Protein AF-A0AAW5WXC4-F1 (afdb_monomer)

Organism: NCBI:txid2508708

Solvent-accessible surface area (backbone atoms only — not comparable to full-atom values): 17164 Å² total; per-residue (Å²): 117,70,71,62,56,55,52,51,51,52,52,51,53,52,52,54,50,52,53,52,52,56,57,53,60,64,66,77,73,71,82,82,86,81,86,87,83,89,87,85,87,85,89,85,88,84,83,89,83,92,77,83,90,78,90,68,78,78,75,77,61,71,73,45,74,41,71,25,65,70,61,27,49,40,50,48,64,30,41,67,87,55,93,43,29,25,35,35,36,41,30,76,84,45,66,75,68,13,24,31,40,30,51,41,83,68,63,41,71,35,42,63,46,52,54,58,56,50,50,51,30,54,49,50,36,37,75,69,65,76,42,59,83,83,38,70,49,60,44,49,68,88,55,51,45,92,90,59,82,88,68,55,59,78,40,85,38,48,43,60,59,39,57,48,36,31,26,54,62,62,30,34,35,34,45,38,53,50,38,65,75,64,32,57,67,55,37,37,50,48,42,40,72,72,71,27,87,54,47,40,72,75,51,58,57,84,45,92,55,12,27,34,32,33,21,65,37,44,39,47,51,52,52,34,37,74,68,30,75,78,36,74,92,42,18,68,56,51,51,54,44,38,55,43,40,60,66,79,40,52,39,54,74,57,53,71,88,53,53,68,33,49,46,30,51,60,28,36,38,30,35,42,39,34,44,101,88,50,46,31,35,46,10,33,30,31,86,52,49,86,40,28,31,46,35,28,31,43,53,48,52,50,63,75,75,107

InterPro domains:
  IPR000871 Beta-lactamase, class-A [PTHR35333] (4-289)
  IPR012338 Beta-lactamase/transpeptidase-like [G3DSA:3.40.710.10] (59-304)
  IPR012338 Beta-lactamase/transpeptidase-like [SSF56601] (102-289)
  IPR045155 Beta-lactamase class A, catalytic domain [PF13354] (71-291)

Secondary structure (DSSP, 8-state):
-HHHHHHHHHHHHHHHHHHHHHHHHTTTT-------------------------------PPPEEEE-HHHHHHHHHHHTT-SSEEEEEEESS-GGG-EEEES----EEESTTHHHHHHHHHHHHHHTTSS-TT-EE---TTTSPTT--S--TT--EEHHHHHHHHHHT--HHHHHHHHHHH-HHHHHHHHHHTT-SS-EE-S-BTBS--EEE-HHHHHHHHHHHHTTSSSTTTHHHHHHHHHT--S--GGGTT--SSEEEEEE-SSEEEEEEE-SS-EEEEEEEESSSTTHHHHHHHHHHHHHH-

Sequence (306 aa):
MKNRIILGAIVASVCSFALYLNNMKRYESATLTISRSQNNTQTVTEKNEKGKKQETSPTLEKITKKGNSKLAAQIQKAMKNSNSYDVKVLDLKNSNNSAEVYNKKDKVNVSDSLKAFLLVGLYKEMEQKKIKATDTLTPTASEIVKGDSTFTANTVYSLTYVRQNLMSKNSNTAANLLLNKLGKEQVNNIIKEMGTSETVISNKFGESVVGTTSAEDLAILMKSLYNGKFLENYSNTVLTGLSTYSVKSPLVNKISNANIIQIGDNTSAVALVTTDKHSYVIAVTSQNNNSFAELGLEISTWFNQN

Radius of gyration: 22.29 Å; Cα contacts (8 Å, |Δi|>4): 512; chains: 1; bounding box: 50×77×46 Å

pLDDT: mean 85.38, std 22.82, range [20.56, 98.75]

Mean predicted aligned error: 10.99 Å

Nearest PDB structures (foldseek):
  4oqi-assembly1_A  TM=8.141E-01  e=6.832E-12  Escherichia coli
  4id4-assembly1_A  TM=7.839E-01  e=2.116E-12  Escherichia coli
  1zg6-assembly1_A  TM=7.909E-01  e=5.168E-12  Escherichia coli
  4rx2-assembly8_H  TM=7.886E-01  e=9.549E-12  Escherichia coli
  4zj3-assembly1_A  TM=7.837E-01  e=7.638E-12  Escherichia coli

Foldseek 3Di:
DVVVVVVVVVVVVVVVVVVVVVVVVVVVPDDDDDDDDDDDDDDDDDDDDDDDDDDDPPPQQDKDKDAAPVLSVLLCVLCVVFSWKWKWKAFLPDRNLTMIITSDFDWDFDALLCLLLLLLLLLVCVVVVVDDQADKFADAPVLADPPDPPHDHRDIDGLVSLLLCVAQVVGLSSSSRSCVVRPQVSSQVLLVVLVFDQDHQDDGHPDPGRGIHTLVSLQSSLSCLVVCPSPVVCSVVSQVSQLSHNDDQLLCPQAPQWDWRKDDDFFWIKIFTGHPQTTMMMIMGGPGRPSNNSSNNSNNVVVVVD

Structure (mmCIF, N/CA/C/O backbone):
data_AF-A0AAW5WXC4-F1
#
_entry.id   AF-A0AAW5WXC4-F1
#
loop_
_atom_site.group_PDB
_atom_site.id
_atom_site.type_symbol
_atom_site.label_atom_id
_atom_site.label_alt_id
_atom_site.label_comp_id
_atom_site.label_asym_id
_atom_site.label_entity_id
_atom_site.label_seq_id
_atom_site.pdbx_PDB_ins_code
_atom_site.Cartn_x
_atom_site.Cartn_y
_atom_site.Cartn_z
_atom_site.occupancy
_atom_site.B_iso_or_equiv
_atom_site.auth_seq_id
_atom_site.auth_comp_id
_atom_site.auth_asym_id
_atom_site.auth_atom_id
_atom_site.pdbx_PDB_model_num
ATOM 1 N N . MET A 1 1 ? -17.017 -42.074 -21.469 1.00 52.31 1 MET A N 1
ATOM 2 C CA . MET A 1 1 ? -16.256 -40.798 -21.497 1.00 52.31 1 MET A CA 1
ATOM 3 C C . MET A 1 1 ? -16.436 -39.932 -20.246 1.00 52.31 1 MET A C 1
ATOM 5 O O . MET A 1 1 ? -15.439 -39.393 -19.789 1.00 52.31 1 MET A O 1
ATOM 9 N N . LYS A 1 2 ? -17.631 -39.833 -19.637 1.00 53.22 2 LYS A N 1
ATOM 10 C CA . LYS A 1 2 ? -17.872 -38.972 -18.455 1.00 53.22 2 LYS A CA 1
ATOM 11 C C . LYS A 1 2 ? -17.047 -39.331 -17.198 1.00 53.22 2 LYS A C 1
ATOM 13 O O . LYS A 1 2 ? -16.517 -38.432 -16.558 1.00 53.22 2 LYS A O 1
ATOM 18 N N . ASN A 1 3 ? -16.815 -40.616 -16.909 1.00 53.69 3 ASN A N 1
ATOM 19 C CA . ASN A 1 3 ? -16.072 -41.024 -15.698 1.00 53.69 3 ASN A CA 1
ATOM 20 C C . ASN A 1 3 ? -14.562 -40.720 -15.746 1.00 53.69 3 ASN A C 1
ATOM 22 O O . ASN A 1 3 ? -13.947 -40.544 -14.701 1.00 53.69 3 ASN A O 1
ATOM 26 N N . ARG A 1 4 ? -13.955 -40.615 -16.938 1.00 53.06 4 ARG A N 1
ATOM 27 C CA . ARG A 1 4 ? -12.521 -40.292 -17.081 1.00 53.06 4 ARG A CA 1
ATOM 28 C C . ARG A 1 4 ? -12.222 -38.812 -16.827 1.00 53.06 4 ARG A C 1
ATOM 30 O O . ARG A 1 4 ? -11.154 -38.489 -16.324 1.00 53.06 4 ARG A O 1
ATOM 37 N N . ILE A 1 5 ? -13.180 -37.936 -17.129 1.00 56.56 5 ILE A N 1
ATOM 38 C CA . ILE A 1 5 ? -13.069 -36.490 -16.896 1.00 56.56 5 ILE A CA 1
ATOM 39 C C . ILE A 1 5 ? -13.196 -36.185 -15.397 1.00 56.56 5 ILE A C 1
ATOM 41 O O . ILE A 1 5 ? -12.407 -35.415 -14.858 1.00 56.56 5 ILE A O 1
ATOM 45 N N . ILE A 1 6 ? -14.123 -36.857 -14.704 1.00 59.53 6 ILE A N 1
ATOM 46 C CA . ILE A 1 6 ? -14.297 -36.723 -13.248 1.00 59.53 6 ILE A CA 1
ATOM 47 C C . ILE A 1 6 ? -13.058 -37.244 -12.504 1.00 59.53 6 ILE A C 1
ATOM 49 O O . ILE A 1 6 ? -12.572 -36.588 -11.587 1.00 59.53 6 ILE A O 1
ATOM 53 N N . LEU A 1 7 ? -12.491 -38.376 -12.937 1.00 58.25 7 LEU A N 1
ATOM 54 C CA . LEU A 1 7 ? -11.275 -38.925 -12.332 1.00 58.25 7 LEU A CA 1
ATOM 55 C C . LEU A 1 7 ? -10.058 -38.004 -12.538 1.00 58.25 7 LEU A C 1
ATOM 57 O O . LEU A 1 7 ? -9.278 -37.807 -11.611 1.00 58.25 7 LEU A O 1
ATOM 61 N N . GLY A 1 8 ? -9.931 -37.381 -13.716 1.00 60.38 8 GLY A N 1
ATOM 62 C CA . GLY A 1 8 ? -8.882 -36.393 -13.991 1.00 60.38 8 GLY A CA 1
ATOM 63 C C . GLY A 1 8 ? -8.991 -35.136 -13.121 1.00 60.38 8 GLY A C 1
ATOM 64 O O . GLY A 1 8 ? -7.979 -34.653 -12.618 1.00 60.38 8 GLY A O 1
ATOM 65 N N . ALA A 1 9 ? -10.211 -34.647 -12.881 1.00 60.88 9 ALA A N 1
ATOM 66 C CA . ALA A 1 9 ? -10.451 -33.500 -12.006 1.00 60.88 9 ALA A CA 1
ATOM 67 C C . ALA A 1 9 ? -10.099 -33.804 -10.539 1.00 60.88 9 ALA A C 1
ATOM 69 O O . ALA A 1 9 ? -9.457 -32.990 -9.881 1.00 60.88 9 ALA A O 1
ATOM 70 N N . ILE A 1 10 ? -10.441 -35.000 -10.046 1.00 67.75 10 ILE A N 1
ATOM 71 C CA . ILE A 1 10 ? -10.119 -35.425 -8.675 1.00 67.75 10 ILE A CA 1
ATOM 72 C C . ILE A 1 10 ? -8.601 -35.534 -8.480 1.00 67.75 10 ILE A C 1
ATOM 74 O O . ILE A 1 10 ? -8.072 -35.028 -7.492 1.00 67.75 10 ILE A O 1
ATOM 78 N N . VAL A 1 11 ? -7.882 -36.134 -9.434 1.00 68.88 11 VAL A N 1
ATOM 79 C CA . VAL A 1 11 ? -6.416 -36.256 -9.364 1.00 68.88 11 VAL A CA 1
ATOM 80 C C . VAL A 1 11 ? -5.747 -34.878 -9.389 1.00 68.88 11 VAL A C 1
ATOM 82 O O . VAL A 1 11 ? -4.858 -34.621 -8.580 1.00 68.88 11 VAL A O 1
ATOM 85 N N . ALA A 1 12 ? -6.213 -33.962 -10.244 1.00 64.38 12 ALA A N 1
ATOM 86 C CA . ALA A 1 12 ? -5.698 -32.595 -10.290 1.00 64.38 12 ALA A CA 1
ATOM 87 C C . ALA A 1 12 ? -5.915 -31.851 -8.960 1.00 64.38 12 ALA A C 1
ATOM 89 O O . ALA A 1 12 ? -4.980 -31.241 -8.443 1.00 64.38 12 ALA A O 1
ATOM 90 N N . SER A 1 13 ? -7.103 -31.962 -8.356 1.00 67.12 13 SER A N 1
ATOM 91 C CA . SER A 1 13 ? -7.400 -31.344 -7.058 1.00 67.12 13 SER A CA 1
ATOM 92 C C . SER A 1 13 ? -6.544 -31.908 -5.920 1.00 67.12 13 SER A C 1
ATOM 94 O O . SER A 1 13 ? -6.056 -31.139 -5.091 1.00 67.12 13 SER A O 1
ATOM 96 N N . VAL A 1 14 ? -6.298 -33.222 -5.894 1.00 72.12 14 VAL A N 1
ATOM 97 C CA . VAL A 1 14 ? -5.427 -33.854 -4.887 1.00 72.12 14 VAL A CA 1
ATOM 98 C C . VAL A 1 14 ? -3.970 -33.413 -5.062 1.00 72.12 14 VAL A C 1
ATOM 100 O O . VAL A 1 14 ? -3.307 -33.097 -4.074 1.00 72.12 14 VAL A O 1
ATOM 103 N N . CYS A 1 15 ? -3.476 -33.302 -6.299 1.00 66.12 15 CYS A N 1
ATOM 104 C CA . CYS A 1 15 ? -2.131 -32.787 -6.572 1.00 66.12 15 CYS A CA 1
ATOM 105 C C . CYS A 1 15 ? -1.973 -31.315 -6.161 1.00 66.12 15 CYS A C 1
ATOM 107 O O . CYS A 1 15 ? -0.973 -30.960 -5.536 1.00 66.12 15 CYS A O 1
ATOM 109 N N . SER A 1 16 ? -2.960 -30.460 -6.447 1.00 63.03 16 SER A N 1
ATOM 110 C CA . SER A 1 16 ? -2.947 -29.058 -6.008 1.00 63.03 16 SER A CA 1
ATOM 111 C C . SER A 1 16 ? -2.970 -28.931 -4.483 1.00 63.03 16 SER A C 1
ATOM 113 O O . SER A 1 16 ? -2.247 -28.107 -3.924 1.00 63.03 16 SER A O 1
ATOM 115 N N . PHE A 1 17 ? -3.736 -29.784 -3.798 1.00 70.88 17 PHE A N 1
ATOM 116 C CA . PHE A 1 17 ? -3.793 -29.809 -2.338 1.00 70.88 17 PHE A CA 1
ATOM 117 C C . PHE A 1 17 ? -2.481 -30.309 -1.710 1.00 70.88 17 PHE A C 1
ATOM 119 O O . PHE A 1 17 ? -1.994 -29.730 -0.740 1.00 70.88 17 PHE A O 1
ATOM 126 N N . ALA A 1 18 ? -1.840 -31.320 -2.303 1.00 66.56 18 ALA A N 1
ATOM 127 C CA . ALA A 1 18 ? -0.533 -31.806 -1.861 1.00 66.56 18 ALA A CA 1
ATOM 128 C C . ALA A 1 18 ? 0.578 -30.751 -2.035 1.00 66.56 18 ALA A C 1
ATOM 130 O O . ALA A 1 18 ? 1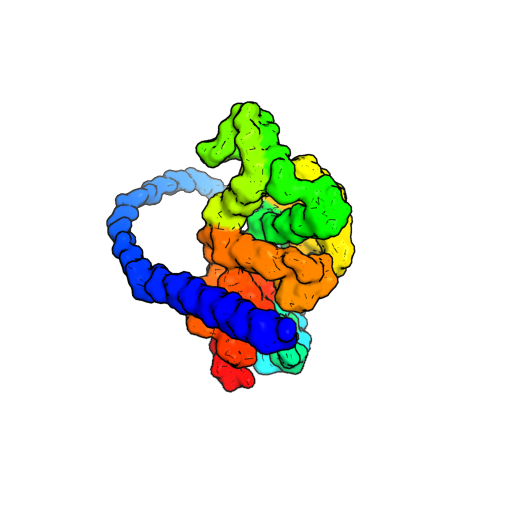.409 -30.581 -1.142 1.00 66.56 18 ALA A O 1
ATOM 131 N N . LEU A 1 19 ? 0.572 -29.995 -3.141 1.00 61.53 19 LEU A N 1
ATOM 132 C CA . LEU A 1 19 ? 1.506 -28.880 -3.352 1.00 61.53 19 LEU A CA 1
ATOM 133 C C . LEU A 1 19 ? 1.276 -27.739 -2.352 1.00 61.53 19 LEU A C 1
ATOM 135 O O . LEU A 1 19 ? 2.238 -27.156 -1.852 1.00 61.53 19 LEU A O 1
ATOM 139 N N . TYR A 1 20 ? 0.017 -27.455 -2.015 1.00 69.19 20 TYR A N 1
ATOM 140 C CA . TYR A 1 20 ? -0.334 -26.476 -0.988 1.00 69.19 20 TYR A CA 1
ATOM 141 C C . TYR A 1 20 ? 0.192 -26.883 0.401 1.00 69.19 20 TYR A C 1
ATOM 143 O O . TYR A 1 20 ? 0.854 -26.087 1.068 1.00 69.19 20 TYR A O 1
ATOM 151 N N . LEU A 1 21 ? -0.003 -28.143 0.804 1.00 59.75 21 LEU A N 1
ATOM 152 C CA . LEU A 1 21 ? 0.503 -28.659 2.082 1.00 59.75 21 LEU A CA 1
ATOM 153 C C . LEU A 1 21 ? 2.037 -28.694 2.146 1.00 59.75 21 LEU A C 1
ATOM 155 O O . LEU A 1 21 ? 2.621 -28.394 3.189 1.00 59.75 21 LEU A O 1
ATOM 159 N N . ASN A 1 22 ? 2.706 -29.025 1.038 1.00 54.12 22 ASN A N 1
ATOM 160 C CA . ASN A 1 22 ? 4.168 -29.040 0.989 1.00 54.12 22 ASN A CA 1
ATOM 161 C C . ASN A 1 22 ? 4.765 -27.626 1.108 1.00 54.12 22 ASN A C 1
ATOM 163 O O . ASN A 1 22 ? 5.812 -27.440 1.728 1.00 54.12 22 ASN A O 1
ATOM 167 N N . ASN A 1 23 ? 4.070 -26.616 0.575 1.00 56.38 23 ASN A N 1
ATOM 168 C CA . ASN A 1 23 ? 4.451 -25.221 0.773 1.00 56.38 23 ASN A CA 1
ATOM 169 C C . ASN A 1 23 ? 4.279 -24.783 2.234 1.00 56.38 23 ASN A C 1
ATOM 171 O O . ASN A 1 23 ? 5.148 -24.077 2.733 1.00 56.38 23 ASN A O 1
ATOM 175 N N . MET A 1 24 ? 3.245 -25.246 2.948 1.00 50.38 24 MET A N 1
ATOM 176 C CA . MET A 1 24 ? 3.076 -24.929 4.376 1.00 50.38 24 MET A CA 1
ATOM 177 C C . MET A 1 24 ? 4.156 -25.554 5.270 1.00 50.38 24 MET A C 1
ATOM 179 O O . MET A 1 24 ? 4.681 -24.868 6.143 1.00 50.38 24 MET A O 1
ATOM 183 N N . LYS A 1 25 ? 4.588 -26.798 5.011 1.00 45.28 25 LYS A N 1
ATOM 184 C CA . LYS A 1 25 ? 5.665 -27.437 5.799 1.00 45.28 25 LYS A CA 1
ATOM 185 C C . LYS A 1 25 ? 7.015 -26.715 5.707 1.00 45.28 25 LYS A C 1
ATOM 187 O O . LYS A 1 25 ? 7.814 -26.802 6.631 1.00 45.28 25 LYS A O 1
ATOM 192 N N . ARG A 1 26 ? 7.271 -25.965 4.627 1.00 44.19 26 ARG A N 1
ATOM 193 C CA . ARG A 1 26 ? 8.486 -25.141 4.487 1.00 44.19 26 ARG A CA 1
ATOM 194 C C . ARG A 1 26 ? 8.497 -23.888 5.369 1.00 44.19 26 ARG A C 1
ATOM 196 O O . ARG A 1 26 ? 9.571 -23.324 5.561 1.00 44.19 26 ARG A O 1
ATOM 203 N N . TYR A 1 27 ? 7.353 -23.466 5.910 1.00 47.78 27 TYR A N 1
ATOM 204 C CA . TYR A 1 27 ? 7.274 -22.310 6.810 1.00 47.78 27 TYR A CA 1
ATOM 205 C C . TYR A 1 27 ? 7.524 -22.663 8.282 1.00 47.78 27 TYR A C 1
ATOM 207 O O . TYR A 1 27 ? 7.931 -21.787 9.039 1.00 47.78 27 TYR A O 1
ATOM 215 N N . GLU A 1 28 ? 7.363 -23.927 8.690 1.00 41.06 28 GLU A N 1
ATOM 216 C CA . GLU A 1 28 ? 7.558 -24.334 10.092 1.00 41.06 28 GLU A CA 1
ATOM 217 C C . GLU A 1 28 ? 9.032 -24.531 10.494 1.00 41.06 28 GLU A C 1
ATOM 219 O O . GLU A 1 28 ? 9.339 -24.542 11.682 1.00 41.06 28 GLU A O 1
ATOM 224 N N . SER A 1 29 ? 9.973 -24.630 9.547 1.00 36.22 29 SER A N 1
ATOM 225 C CA . SER A 1 29 ? 11.381 -24.957 9.845 1.00 36.22 29 SER A CA 1
ATOM 226 C C . SER A 1 29 ? 12.396 -23.836 9.570 1.00 36.22 29 SER A C 1
ATOM 228 O O . SER A 1 29 ? 13.590 -24.108 9.453 1.00 36.22 29 SER A O 1
ATOM 230 N N . ALA A 1 30 ? 11.969 -22.575 9.469 1.00 31.69 30 ALA A N 1
ATOM 231 C CA . ALA A 1 30 ? 12.879 -21.437 9.295 1.00 31.69 30 ALA A CA 1
ATOM 232 C C . ALA A 1 30 ? 13.129 -20.697 10.624 1.00 31.69 30 ALA A C 1
ATOM 234 O O . ALA A 1 30 ? 12.604 -19.610 10.856 1.00 31.69 30 ALA A O 1
ATOM 235 N N . THR A 1 31 ? 13.954 -21.261 11.508 1.00 29.72 31 THR A N 1
ATOM 236 C CA . THR A 1 31 ? 14.501 -20.520 12.658 1.00 29.72 31 THR A CA 1
ATOM 237 C C . THR A 1 31 ? 15.713 -19.700 12.217 1.00 29.72 31 THR A C 1
ATOM 239 O O . THR A 1 31 ? 16.754 -20.261 11.876 1.00 29.72 31 THR A O 1
ATOM 242 N N . LEU A 1 32 ? 15.585 -18.370 12.222 1.00 32.94 32 LEU A N 1
ATOM 243 C CA . LEU A 1 32 ? 16.684 -17.436 11.963 1.00 32.94 32 LEU A CA 1
ATOM 244 C C . LEU A 1 32 ? 17.330 -16.991 13.281 1.00 32.94 32 LEU A C 1
ATOM 246 O O . LEU A 1 32 ? 16.733 -16.247 14.058 1.00 32.94 32 LEU A O 1
ATOM 250 N N . THR A 1 33 ? 18.571 -17.416 13.506 1.00 26.06 33 THR A N 1
ATOM 251 C CA . THR A 1 33 ? 19.437 -16.926 14.587 1.00 26.06 33 THR A CA 1
ATOM 252 C C . THR A 1 33 ? 20.102 -15.622 14.136 1.00 26.06 33 THR A C 1
ATOM 254 O O . THR A 1 33 ? 20.849 -15.624 13.159 1.00 26.06 33 THR A O 1
ATOM 257 N N . ILE A 1 34 ? 19.839 -14.500 14.816 1.00 36.38 34 ILE A N 1
ATOM 258 C CA . ILE A 1 34 ? 20.441 -13.195 14.488 1.00 36.38 34 ILE A CA 1
ATOM 259 C C . ILE A 1 34 ? 21.471 -12.817 15.559 1.00 36.38 34 ILE A C 1
ATOM 261 O O . ILE A 1 34 ? 21.117 -12.524 16.701 1.00 36.38 34 ILE A O 1
ATOM 265 N N . SER A 1 35 ? 22.745 -12.781 15.162 1.00 27.42 35 SER A N 1
ATOM 266 C CA . SER A 1 35 ? 23.858 -12.234 15.946 1.00 27.42 35 SER A CA 1
ATOM 267 C C . SER A 1 35 ? 23.860 -10.703 15.875 1.00 27.42 35 SER A C 1
ATOM 269 O O . SER A 1 35 ? 23.854 -10.116 14.794 1.00 27.42 35 SER A O 1
ATOM 271 N N . ARG A 1 36 ? 23.856 -10.050 17.041 1.00 26.22 36 ARG A N 1
ATOM 272 C CA . ARG A 1 36 ? 23.807 -8.589 17.208 1.00 26.22 36 ARG A CA 1
ATOM 273 C C . ARG A 1 36 ? 25.229 -8.016 17.251 1.00 26.22 36 ARG A C 1
ATOM 275 O O . ARG A 1 36 ? 26.046 -8.510 18.019 1.00 26.22 36 ARG A O 1
ATOM 282 N N . SER A 1 37 ? 25.502 -6.960 16.484 1.00 25.77 37 SER A N 1
ATOM 283 C CA . SER A 1 37 ? 26.755 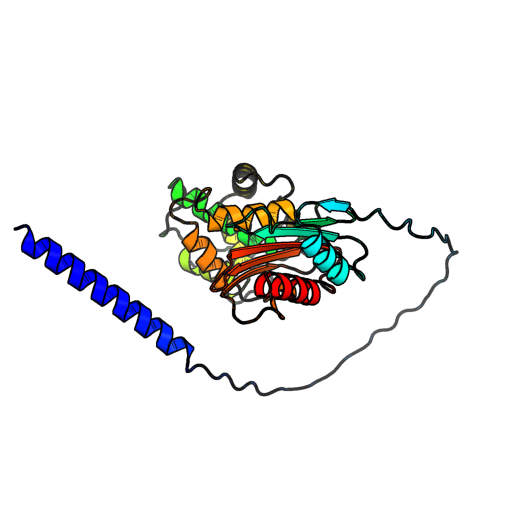-6.190 16.554 1.00 25.77 37 SER A CA 1
ATOM 284 C C . SER A 1 37 ? 26.460 -4.713 16.836 1.00 25.77 37 SER A C 1
ATOM 286 O O . SER A 1 37 ? 25.549 -4.136 16.239 1.00 25.77 37 SER A O 1
ATOM 288 N N . GLN A 1 38 ? 27.185 -4.139 17.800 1.00 27.66 38 GLN A N 1
ATOM 289 C CA . GLN A 1 38 ? 27.123 -2.741 18.237 1.00 27.66 38 GLN A CA 1
ATOM 290 C C . GLN A 1 38 ? 28.122 -1.884 17.438 1.00 27.66 38 GLN A C 1
ATOM 292 O O . GLN A 1 38 ? 29.227 -2.353 17.181 1.00 27.66 38 GLN A O 1
ATOM 297 N N . ASN A 1 39 ? 27.787 -0.623 17.119 1.00 25.89 39 ASN A N 1
ATOM 298 C CA . ASN A 1 39 ? 28.487 0.555 17.669 1.00 25.89 39 ASN A CA 1
ATOM 299 C C . ASN A 1 39 ? 28.118 1.912 17.025 1.00 25.89 39 ASN A C 1
ATOM 301 O O . ASN A 1 39 ? 27.995 2.046 15.814 1.00 25.89 39 ASN A O 1
ATOM 305 N N . ASN A 1 40 ? 28.061 2.889 17.938 1.00 25.44 40 ASN A N 1
ATOM 306 C CA . ASN A 1 40 ? 28.479 4.297 17.944 1.00 25.44 40 ASN A CA 1
ATOM 307 C C . ASN A 1 40 ? 27.862 5.422 17.085 1.00 25.44 40 ASN A C 1
ATOM 309 O O . ASN A 1 40 ? 28.031 5.543 15.877 1.00 25.44 40 ASN A O 1
ATOM 313 N N . THR A 1 41 ? 27.304 6.344 17.875 1.00 22.55 41 THR A N 1
ATOM 314 C CA . THR A 1 41 ? 27.008 7.776 17.755 1.00 22.55 41 THR A CA 1
ATOM 315 C C . THR A 1 41 ? 28.185 8.644 17.297 1.00 22.55 41 THR A C 1
ATOM 317 O O . THR A 1 41 ? 29.295 8.458 17.788 1.00 22.55 41 THR A O 1
ATOM 320 N N . GLN A 1 42 ? 27.897 9.708 16.534 1.00 24.39 42 GLN A N 1
ATOM 321 C CA . GLN A 1 42 ? 28.593 10.997 16.653 1.00 24.39 42 GLN A CA 1
ATOM 322 C C . GLN A 1 42 ? 27.625 12.182 16.487 1.00 24.39 42 GLN A C 1
ATOM 324 O O . GLN A 1 42 ? 26.771 12.215 15.607 1.00 24.39 42 GLN A O 1
ATOM 329 N N . THR A 1 43 ? 27.779 13.123 17.414 1.00 20.56 43 THR A N 1
ATOM 330 C CA . THR A 1 43 ? 27.095 14.404 17.623 1.00 20.56 43 THR A CA 1
ATOM 331 C C . THR A 1 43 ? 27.675 15.524 16.760 1.00 20.56 43 THR A C 1
ATOM 333 O O . THR A 1 43 ? 28.894 15.612 16.639 1.00 20.56 43 THR A O 1
ATOM 336 N N . VAL A 1 44 ? 26.832 16.459 16.306 1.00 24.52 44 VAL A N 1
ATOM 337 C CA . VAL A 1 44 ? 27.244 17.831 15.957 1.00 24.52 44 VAL A CA 1
ATOM 338 C C . VAL A 1 44 ? 26.260 18.817 16.589 1.00 24.52 44 VAL A C 1
ATOM 340 O O . VAL A 1 44 ? 25.045 18.652 16.492 1.00 24.52 44 VAL A O 1
ATOM 343 N N . THR A 1 45 ? 26.821 19.808 17.275 1.00 20.59 45 THR A N 1
ATOM 344 C CA . THR A 1 45 ? 26.155 20.879 18.022 1.00 20.59 45 THR A CA 1
ATOM 345 C C . THR A 1 45 ? 26.193 22.157 17.192 1.00 20.59 45 THR A C 1
ATOM 347 O O . THR A 1 45 ? 27.289 22.562 16.824 1.00 20.59 45 THR A O 1
ATOM 350 N N . GLU A 1 46 ? 25.070 22.855 17.006 1.00 23.50 46 GLU A N 1
ATOM 351 C CA . GLU A 1 46 ? 25.075 24.297 16.710 1.00 23.50 46 GLU A CA 1
ATOM 352 C C . GLU A 1 46 ? 23.975 25.048 17.479 1.00 23.50 46 GLU A C 1
ATOM 354 O O . GLU A 1 46 ? 22.970 24.486 17.912 1.00 23.50 46 GLU A O 1
ATOM 359 N N . LYS A 1 47 ? 24.286 26.318 17.753 1.00 23.14 47 LYS A N 1
ATOM 360 C CA . LYS A 1 47 ? 23.797 27.192 18.826 1.00 23.14 47 LYS A CA 1
ATOM 361 C C . LYS A 1 47 ? 22.445 27.854 18.537 1.00 23.14 47 LYS A C 1
ATOM 363 O O . LYS A 1 47 ? 22.126 28.208 17.412 1.00 23.14 47 LYS A O 1
ATOM 368 N N . ASN A 1 48 ? 21.736 28.120 19.635 1.00 21.86 48 ASN A N 1
ATOM 369 C CA . ASN A 1 48 ? 20.537 28.949 19.754 1.00 21.86 48 ASN A CA 1
ATOM 370 C C . ASN A 1 48 ? 20.771 30.431 19.412 1.00 21.86 48 ASN A C 1
ATOM 372 O O . ASN A 1 48 ? 21.690 31.039 19.960 1.00 21.86 48 ASN A O 1
ATOM 376 N N . GLU A 1 49 ? 19.796 31.041 18.735 1.00 24.53 49 GLU A N 1
ATOM 377 C CA . GLU A 1 49 ? 19.409 32.440 18.944 1.00 24.53 49 GLU A CA 1
ATOM 378 C C . GLU A 1 49 ? 17.911 32.531 19.277 1.00 24.53 49 GLU A C 1
ATOM 380 O O . GLU A 1 49 ? 17.061 31.886 18.665 1.00 24.53 49 GLU A O 1
ATOM 385 N N . LYS A 1 50 ? 17.599 33.306 20.323 1.00 24.05 50 LYS A N 1
ATOM 386 C CA . LYS A 1 50 ? 16.254 33.530 20.867 1.00 24.05 50 LYS A CA 1
ATOM 387 C C . LYS A 1 50 ? 15.551 34.654 20.102 1.00 24.05 50 LYS A C 1
ATOM 389 O O . LYS A 1 50 ? 16.003 35.793 20.147 1.00 24.05 50 LYS A O 1
ATOM 394 N N . GLY A 1 51 ? 14.374 34.365 19.549 1.00 23.75 51 GLY A N 1
ATOM 395 C CA . GLY A 1 51 ? 13.414 35.352 19.050 1.00 23.75 51 GLY A CA 1
ATOM 396 C C . GLY A 1 51 ? 12.002 35.065 19.573 1.00 23.75 51 GLY A C 1
ATOM 397 O O . GLY A 1 51 ? 11.451 34.006 19.312 1.00 23.75 51 GLY A O 1
ATOM 398 N N . LYS A 1 52 ? 11.488 36.005 20.374 1.00 23.34 52 LYS A N 1
ATOM 399 C CA . LYS A 1 52 ? 10.141 36.207 20.956 1.00 23.34 52 LYS A CA 1
ATOM 400 C C . LYS A 1 52 ? 9.020 35.172 20.708 1.00 23.34 52 LYS A C 1
ATOM 402 O O . LYS A 1 52 ? 8.561 34.955 19.595 1.00 23.34 52 LYS A O 1
ATOM 407 N N . LYS A 1 53 ? 8.480 34.699 21.842 1.00 27.20 53 LYS A N 1
ATOM 408 C CA . LYS A 1 53 ? 7.192 34.015 22.025 1.00 27.20 53 LYS A CA 1
ATOM 409 C C . LYS A 1 53 ? 6.048 34.677 21.250 1.00 27.20 53 LYS A C 1
ATOM 411 O O . LYS A 1 53 ? 5.757 35.852 21.463 1.00 27.20 53 LYS A O 1
ATOM 416 N N . GLN A 1 54 ? 5.306 33.852 20.524 1.00 25.16 54 GLN A N 1
ATOM 417 C CA . GLN A 1 54 ? 3.875 34.030 20.327 1.00 25.16 54 GLN A CA 1
ATOM 418 C C . GLN A 1 54 ? 3.213 32.722 20.771 1.00 25.16 54 GLN A C 1
ATOM 420 O O . GLN A 1 54 ? 3.116 31.755 20.020 1.00 25.16 54 GLN A O 1
ATOM 425 N N . GLU A 1 55 ? 2.857 32.668 22.057 1.00 31.88 55 GLU A N 1
ATOM 426 C CA . GLU A 1 55 ? 1.995 31.629 22.620 1.00 31.88 55 GLU A CA 1
ATOM 427 C C . GLU A 1 55 ? 0.623 31.756 21.953 1.00 31.88 55 GLU A C 1
ATOM 429 O O . GLU A 1 55 ? -0.237 32.519 22.379 1.00 31.88 55 GLU A O 1
ATOM 434 N N . THR A 1 56 ? 0.425 31.013 20.870 1.00 25.98 56 THR A N 1
ATOM 435 C CA . THR A 1 56 ? -0.908 30.564 20.485 1.00 25.98 56 THR A CA 1
ATOM 436 C C . THR A 1 56 ? -1.042 29.164 21.055 1.00 25.98 56 THR A C 1
ATOM 438 O O . THR A 1 56 ? -0.384 28.226 20.611 1.00 25.98 56 THR A O 1
ATOM 441 N N . SER A 1 57 ? -1.839 29.032 22.118 1.00 27.64 57 SER A N 1
ATOM 442 C CA . SER A 1 57 ? -2.308 27.718 22.559 1.00 27.64 57 SER A CA 1
ATOM 443 C C . SER A 1 57 ? -2.883 27.000 21.335 1.00 27.64 57 SER A C 1
ATOM 445 O O . SER A 1 57 ? -3.757 27.586 20.687 1.00 27.64 57 SER A O 1
ATOM 447 N N . PRO A 1 58 ? -2.421 25.788 20.970 1.00 38.03 58 PRO A N 1
ATOM 448 C CA . PRO A 1 58 ? -3.052 25.056 19.890 1.00 38.03 58 PRO A CA 1
ATOM 449 C C . PRO A 1 58 ? -4.491 24.804 20.325 1.00 38.03 58 PRO A C 1
ATOM 451 O O . PRO A 1 58 ? -4.753 24.151 21.337 1.00 38.03 58 PRO A O 1
ATOM 454 N N . THR A 1 59 ? -5.435 25.381 19.592 1.00 35.88 59 THR A N 1
ATOM 455 C CA . THR A 1 59 ? -6.833 24.987 19.691 1.00 35.88 59 THR A CA 1
ATOM 456 C C . THR A 1 59 ? -6.843 23.500 19.365 1.00 35.88 59 THR A C 1
ATOM 458 O O . THR A 1 59 ? -6.467 23.116 18.260 1.00 35.88 59 THR A O 1
ATOM 461 N N . LEU A 1 60 ? -7.161 22.654 20.347 1.00 50.75 60 LEU A N 1
ATOM 462 C CA . LEU A 1 60 ? -7.295 21.217 20.130 1.00 50.75 60 LEU A CA 1
ATOM 463 C C . LEU A 1 60 ? -8.329 21.028 19.017 1.00 50.75 60 LEU A C 1
ATOM 465 O O . LEU A 1 60 ? -9.517 21.273 19.233 1.00 50.75 60 LEU A O 1
ATOM 469 N N . GLU A 1 61 ? -7.872 20.660 17.818 1.00 64.88 61 GLU A N 1
ATOM 470 C CA . GLU A 1 61 ? -8.763 20.367 16.701 1.00 64.88 61 GLU A CA 1
ATOM 471 C C . GLU A 1 61 ? -9.797 19.335 17.168 1.00 64.88 61 GLU A C 1
ATOM 473 O O . GLU A 1 61 ? -9.465 18.306 17.771 1.00 64.88 61 GLU A O 1
ATOM 478 N N . LYS A 1 62 ? -11.080 19.642 16.951 1.00 85.44 62 LYS A N 1
ATOM 479 C CA . LYS A 1 62 ? -12.191 18.815 17.422 1.00 85.44 62 LYS A CA 1
ATOM 480 C C . LYS A 1 62 ? -12.092 17.424 16.793 1.00 85.44 62 LYS A C 1
ATOM 482 O O . LYS A 1 62 ? -12.262 17.268 15.587 1.00 85.44 62 LYS A O 1
ATOM 487 N N . ILE A 1 63 ? -11.892 16.406 17.629 1.00 92.81 63 ILE A N 1
ATOM 488 C CA . ILE A 1 63 ? -11.865 15.010 17.183 1.00 92.81 63 ILE A CA 1
ATOM 489 C C . ILE A 1 63 ? -13.259 14.616 16.686 1.00 92.81 63 ILE A C 1
ATOM 491 O O . ILE A 1 63 ? -14.248 14.693 17.419 1.00 92.81 63 ILE A O 1
ATOM 495 N N . THR A 1 64 ? -13.323 14.153 15.444 1.00 96.25 64 THR A N 1
ATOM 496 C CA . THR A 1 64 ? -14.516 13.579 14.827 1.00 96.25 64 THR A CA 1
ATOM 497 C C . THR A 1 64 ? -14.448 12.058 14.886 1.00 96.25 64 THR A C 1
ATOM 499 O O . THR A 1 64 ? -13.394 11.467 14.667 1.00 96.25 64 THR A O 1
ATOM 502 N N . LYS A 1 65 ? -15.584 11.419 15.180 1.00 96.62 65 LYS A N 1
ATOM 503 C CA . LYS A 1 65 ? -15.744 9.961 15.225 1.00 96.62 65 LYS A CA 1
ATOM 504 C C . LYS A 1 65 ? -16.968 9.561 14.417 1.00 96.62 65 LYS A C 1
ATOM 506 O O . LYS A 1 65 ? -18.013 10.197 14.551 1.00 96.62 65 LYS A O 1
ATOM 511 N N . LYS A 1 66 ? -16.862 8.498 13.626 1.00 96.88 66 LYS A N 1
ATOM 512 C CA . LYS A 1 66 ? -17.970 7.919 12.857 1.00 96.88 66 LYS A CA 1
ATOM 513 C C . LYS A 1 66 ? -17.943 6.394 12.935 1.00 96.88 66 LYS A C 1
ATOM 515 O O . LYS A 1 66 ? -16.893 5.803 13.178 1.00 96.88 66 LYS A O 1
ATOM 520 N N . GLY A 1 67 ? -19.091 5.769 12.677 1.00 97.12 67 GLY A N 1
ATOM 521 C CA . GLY A 1 67 ? -19.241 4.313 12.687 1.00 97.12 67 GLY A CA 1
ATOM 522 C C . GLY A 1 67 ? -19.348 3.736 14.099 1.00 97.12 67 GLY A C 1
ATOM 523 O O . GLY A 1 67 ? -19.967 4.336 14.979 1.00 97.12 67 GLY A O 1
ATOM 524 N N . ASN A 1 68 ? -18.766 2.558 14.310 1.00 98.00 68 ASN A N 1
ATOM 525 C CA . ASN A 1 68 ? -18.842 1.828 15.571 1.00 98.00 68 ASN A CA 1
ATOM 526 C C . ASN A 1 68 ? -18.206 2.6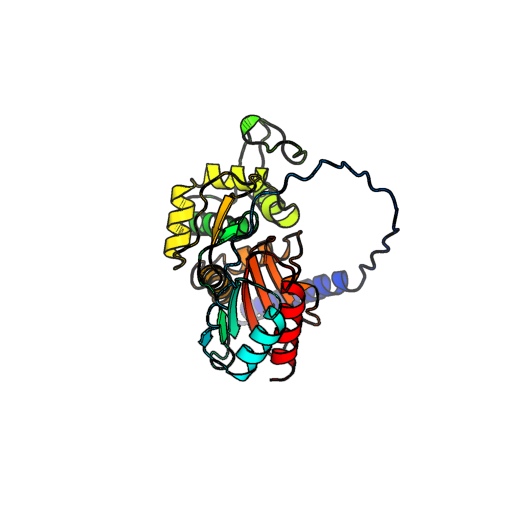20 16.724 1.00 98.00 68 ASN A C 1
ATOM 528 O O . ASN A 1 68 ? -17.000 2.872 16.735 1.00 98.00 68 ASN A O 1
ATOM 532 N N . SER A 1 69 ? -19.007 2.984 17.727 1.00 97.50 69 SER A N 1
ATOM 533 C CA . SER A 1 69 ? -18.569 3.846 18.831 1.00 97.50 69 SER A CA 1
ATOM 534 C C . SER A 1 69 ? -17.503 3.206 19.726 1.00 97.50 69 SER A C 1
ATOM 536 O O . SER A 1 69 ? -16.607 3.909 20.197 1.00 97.50 69 SER A O 1
ATOM 538 N N . LYS A 1 70 ? -17.558 1.881 19.935 1.00 97.69 70 LYS A N 1
ATOM 539 C CA . LYS A 1 70 ? -16.570 1.144 20.739 1.00 97.69 70 LYS A CA 1
ATOM 540 C C . LYS A 1 70 ? -15.227 1.076 20.018 1.00 97.69 70 LYS A C 1
ATOM 542 O O . LYS A 1 70 ? -14.205 1.379 20.626 1.00 97.69 70 LYS A O 1
ATOM 547 N N . LEU A 1 71 ? -15.232 0.751 18.725 1.00 98.12 71 LEU A N 1
ATOM 548 C CA . LEU A 1 71 ? -14.019 0.748 17.905 1.00 98.12 71 LEU A CA 1
ATOM 549 C C . LEU A 1 71 ? -13.426 2.160 17.780 1.00 98.12 71 LEU A C 1
ATOM 551 O O . LEU A 1 71 ? -12.227 2.345 17.972 1.00 98.12 71 LEU A O 1
ATOM 555 N N . ALA A 1 72 ? -14.261 3.179 17.554 1.00 98.19 72 ALA A N 1
ATOM 556 C CA . ALA A 1 72 ? -13.821 4.573 17.512 1.00 98.19 72 ALA A CA 1
ATOM 557 C C . ALA A 1 72 ? -13.154 5.026 18.826 1.00 98.19 72 ALA A C 1
ATOM 559 O O . ALA A 1 72 ? -12.207 5.813 18.804 1.00 98.19 72 ALA A O 1
ATOM 560 N N . ALA A 1 73 ? -13.611 4.523 19.979 1.00 97.44 73 ALA A N 1
ATOM 561 C CA . ALA A 1 73 ? -12.957 4.782 21.259 1.00 97.44 73 ALA A CA 1
ATOM 562 C C . ALA A 1 73 ? -11.556 4.145 21.341 1.00 97.44 73 ALA A C 1
ATOM 564 O O . ALA A 1 73 ? -10.636 4.800 21.832 1.00 97.44 73 ALA A O 1
ATOM 565 N N . GLN A 1 74 ? -11.370 2.928 20.812 1.00 98.19 74 GLN A N 1
ATOM 566 C CA . GLN A 1 74 ? -10.049 2.282 20.750 1.00 98.19 74 GLN A CA 1
ATOM 567 C C . GLN A 1 74 ? -9.086 3.035 19.829 1.00 98.19 74 GLN A C 1
ATOM 569 O O . GLN A 1 74 ? -7.942 3.291 20.203 1.00 98.19 74 GLN A O 1
ATOM 574 N N . ILE A 1 75 ? -9.566 3.481 18.663 1.00 98.19 75 ILE A N 1
ATOM 575 C CA . ILE A 1 75 ? -8.765 4.298 17.744 1.00 98.19 75 ILE A CA 1
ATOM 576 C C . ILE A 1 75 ? -8.320 5.595 18.434 1.00 98.19 75 ILE A C 1
ATOM 578 O O . ILE A 1 75 ? -7.136 5.924 18.428 1.00 98.19 75 ILE A O 1
ATOM 582 N N . GLN A 1 76 ? -9.238 6.317 19.088 1.00 96.38 76 GLN A N 1
ATOM 583 C CA . GLN A 1 76 ? -8.885 7.554 19.790 1.00 96.38 76 GLN A CA 1
ATOM 584 C C . GLN A 1 76 ? -7.868 7.307 20.916 1.00 96.38 76 GLN A C 1
ATOM 586 O O . GLN A 1 76 ? -6.941 8.098 21.089 1.00 96.38 76 GLN A O 1
ATOM 591 N N . LYS A 1 77 ? -8.024 6.215 21.676 1.00 95.25 77 LYS A N 1
ATOM 592 C CA . LYS A 1 77 ? -7.093 5.828 22.745 1.00 95.25 77 LYS A CA 1
ATOM 593 C C . LYS A 1 77 ? -5.676 5.625 22.201 1.00 95.25 77 LYS A C 1
ATOM 595 O O . LYS A 1 77 ? -4.731 6.151 22.791 1.00 95.25 77 LYS A O 1
ATOM 600 N N . ALA A 1 78 ? -5.533 4.926 21.075 1.00 97.06 78 ALA A N 1
ATOM 601 C CA . ALA A 1 78 ? -4.241 4.702 20.428 1.00 97.06 78 ALA A CA 1
ATOM 602 C C . ALA A 1 78 ? -3.616 5.992 19.866 1.00 97.06 78 ALA A C 1
ATOM 604 O O . ALA A 1 78 ? -2.405 6.214 19.964 1.00 97.06 78 ALA A O 1
ATOM 605 N N . MET A 1 79 ? -4.449 6.874 19.310 1.00 95.88 79 MET A N 1
ATOM 606 C CA . MET A 1 79 ? -4.014 8.110 18.653 1.00 95.88 79 MET A CA 1
ATOM 607 C C . MET A 1 79 ? -3.889 9.312 19.600 1.00 95.88 79 MET A C 1
ATOM 609 O O . MET A 1 79 ? -3.587 10.411 19.148 1.00 95.88 79 MET A O 1
ATOM 613 N N . LYS A 1 80 ? -4.061 9.132 20.918 1.00 89.94 80 LYS A N 1
ATOM 614 C CA . LYS A 1 80 ? -4.078 10.221 21.920 1.00 89.94 80 LYS A CA 1
ATOM 615 C C . LYS A 1 80 ? -2.850 11.146 21.912 1.00 89.94 80 LYS A C 1
ATOM 617 O O . LYS A 1 80 ? -2.959 12.292 22.325 1.00 89.94 80 LYS A O 1
ATOM 622 N N . ASN A 1 81 ? -1.701 10.642 21.459 1.00 87.12 81 ASN A N 1
ATOM 623 C CA . ASN A 1 81 ? -0.433 11.379 21.396 1.00 87.12 81 ASN A CA 1
ATOM 624 C C . ASN A 1 81 ? -0.129 11.932 19.990 1.00 87.12 81 ASN A C 1
ATOM 626 O O . ASN A 1 81 ? 0.955 12.464 19.762 1.00 87.12 81 ASN A O 1
ATOM 630 N N . SER A 1 82 ? -1.042 11.761 19.030 1.00 88.31 82 SER A N 1
ATOM 631 C CA . SER A 1 82 ? -0.888 12.253 17.662 1.00 88.31 82 SER A CA 1
ATOM 632 C C . SER A 1 82 ? -1.587 13.600 17.508 1.00 88.31 82 SER A C 1
ATOM 634 O O . SER A 1 82 ? -2.795 13.709 17.704 1.00 88.31 82 SER A O 1
ATOM 636 N N . ASN A 1 83 ? -0.826 14.624 17.119 1.00 86.44 83 ASN A N 1
ATOM 637 C CA . ASN A 1 83 ? -1.346 15.984 16.965 1.00 86.44 83 ASN A CA 1
ATOM 638 C C . ASN A 1 83 ? -2.282 16.129 15.763 1.00 86.44 83 ASN A C 1
ATOM 640 O O . ASN A 1 83 ? -3.218 16.915 15.817 1.00 86.44 83 ASN A O 1
ATOM 644 N N . SER A 1 84 ? -2.044 15.383 14.685 1.00 92.31 84 SER A N 1
ATOM 645 C CA . SER A 1 84 ? -2.871 15.401 13.480 1.00 92.31 84 SER A CA 1
ATOM 646 C C . SER A 1 84 ? -2.886 14.015 12.855 1.00 92.31 84 SER A C 1
ATOM 648 O O . SER A 1 84 ? -1.817 13.458 12.596 1.00 92.31 84 SER A O 1
ATOM 650 N N . TYR A 1 85 ? -4.083 13.463 12.664 1.00 96.00 85 TYR A N 1
ATOM 651 C CA . TYR A 1 85 ? -4.284 12.142 12.090 1.00 96.00 85 TYR A CA 1
ATOM 652 C C . TYR A 1 85 ? -5.672 11.962 11.466 1.00 96.00 85 TYR A C 1
ATOM 654 O O . TYR A 1 85 ? -6.653 12.579 11.898 1.00 96.00 85 TYR A O 1
ATOM 662 N N . ASP A 1 86 ? -5.731 11.018 10.528 1.00 97.69 86 ASP A N 1
ATOM 663 C CA . ASP A 1 86 ? -6.944 10.391 10.013 1.00 97.69 86 ASP A CA 1
ATOM 664 C C . ASP A 1 86 ? -6.768 8.871 10.055 1.00 97.69 86 ASP A C 1
ATOM 666 O O . ASP A 1 86 ? -5.763 8.337 9.585 1.00 97.69 86 ASP A O 1
ATOM 670 N N . VAL A 1 87 ? -7.720 8.169 10.662 1.00 98.44 87 VAL A N 1
ATOM 671 C CA . VAL A 1 87 ? -7.733 6.710 10.747 1.00 98.44 87 VAL A CA 1
ATOM 672 C C . VAL A 1 87 ? -9.064 6.191 10.241 1.00 98.44 87 VAL A C 1
ATOM 674 O O . VAL A 1 87 ? -10.124 6.535 10.771 1.00 98.44 87 VAL A O 1
ATOM 677 N N . LYS A 1 88 ? -8.989 5.249 9.303 1.00 98.56 88 LYS A N 1
ATOM 678 C CA . LYS A 1 88 ? -10.133 4.517 8.779 1.00 98.56 88 LYS A CA 1
ATOM 679 C C . LYS A 1 88 ? -9.952 3.020 8.992 1.00 98.56 88 LYS A C 1
ATOM 681 O O . LYS A 1 88 ? -8.967 2.429 8.556 1.00 98.56 88 LYS A O 1
ATOM 686 N N . VAL A 1 89 ? -10.929 2.402 9.649 1.00 98.75 89 VAL A N 1
ATOM 687 C CA . VAL A 1 89 ? -10.975 0.958 9.892 1.00 98.75 89 VAL A CA 1
ATOM 688 C C . VAL A 1 89 ? -12.221 0.386 9.242 1.00 98.75 89 VAL A C 1
ATOM 690 O O . VAL A 1 89 ? -13.333 0.826 9.536 1.00 98.75 89 VAL A O 1
ATOM 693 N N . LEU A 1 90 ? -12.034 -0.588 8.355 1.00 98.50 90 LEU A N 1
ATOM 694 C CA . LEU A 1 90 ? -13.108 -1.227 7.601 1.00 98.50 90 LEU A CA 1
ATOM 695 C C . LEU A 1 90 ? -13.119 -2.726 7.871 1.00 98.50 90 LEU A C 1
ATOM 697 O O . LEU A 1 90 ? -12.196 -3.418 7.458 1.00 98.50 90 LEU A O 1
ATOM 701 N N . ASP A 1 91 ? -14.179 -3.239 8.480 1.00 97.56 91 ASP A N 1
ATOM 702 C CA . ASP A 1 91 ? -14.473 -4.672 8.431 1.00 97.56 91 ASP A CA 1
ATOM 703 C C . ASP A 1 91 ? -15.067 -4.992 7.050 1.00 97.56 91 ASP A C 1
ATOM 705 O O . ASP A 1 91 ? -16.038 -4.374 6.601 1.00 97.56 91 ASP A O 1
ATOM 709 N N . LEU A 1 92 ? -14.434 -5.927 6.342 1.00 96.75 92 LEU A N 1
ATOM 710 C CA . LEU A 1 92 ? -14.748 -6.248 4.951 1.00 96.75 92 LEU A CA 1
ATOM 711 C C . LEU A 1 92 ? -15.956 -7.178 4.812 1.00 96.75 92 LEU A C 1
ATOM 713 O O . LEU A 1 92 ? -16.457 -7.345 3.700 1.00 96.75 92 LEU A O 1
ATOM 717 N N . LYS A 1 93 ? -16.435 -7.762 5.917 1.00 93.06 93 LYS A N 1
ATOM 718 C CA . LYS A 1 93 ? -17.605 -8.649 5.956 1.00 93.06 93 LYS A CA 1
ATOM 719 C C . LYS A 1 93 ? -18.780 -8.028 6.712 1.00 93.06 93 LYS A C 1
ATOM 721 O O . LYS A 1 93 ? -19.922 -8.241 6.317 1.00 93.06 93 LYS A O 1
ATOM 726 N N . ASN A 1 94 ? -18.522 -7.253 7.765 1.00 93.12 94 ASN A N 1
ATOM 727 C CA . ASN A 1 94 ? -19.554 -6.622 8.588 1.00 93.12 94 ASN A CA 1
ATOM 728 C C . ASN A 1 94 ? -19.303 -5.119 8.763 1.00 93.12 94 ASN A C 1
ATOM 730 O O . ASN A 1 94 ? -18.609 -4.690 9.681 1.00 93.12 94 ASN A O 1
ATOM 734 N N . SER A 1 95 ? -19.950 -4.283 7.950 1.00 91.19 95 SER A N 1
ATOM 735 C CA . SER A 1 95 ? -19.765 -2.826 8.003 1.00 91.19 95 SER A CA 1
ATOM 736 C C . SER A 1 95 ? -20.099 -2.187 9.360 1.00 91.19 95 SER A C 1
ATOM 738 O O . SER A 1 95 ? -19.596 -1.101 9.645 1.00 91.19 95 SER A O 1
ATOM 740 N N . ASN A 1 96 ? -20.885 -2.844 10.223 1.00 94.06 96 ASN A N 1
ATOM 741 C CA . ASN A 1 96 ? -21.175 -2.351 11.578 1.00 94.06 96 ASN A CA 1
ATOM 742 C C . ASN A 1 96 ? -19.942 -2.369 12.497 1.00 94.06 96 ASN A C 1
ATOM 744 O O . ASN A 1 96 ? -19.939 -1.704 13.532 1.00 94.06 96 ASN A O 1
ATOM 748 N N . ASN A 1 97 ? -18.890 -3.091 12.109 1.00 95.44 97 ASN A N 1
ATOM 749 C CA . ASN A 1 97 ? -17.596 -3.161 12.786 1.00 95.44 97 ASN A CA 1
ATOM 750 C C . ASN A 1 97 ? -16.545 -2.255 12.120 1.00 95.44 97 ASN A C 1
ATOM 752 O O . ASN A 1 97 ? -15.348 -2.508 12.189 1.00 95.44 97 ASN A O 1
ATOM 756 N N . SER A 1 98 ? -16.993 -1.192 11.449 1.00 98.00 98 SER A N 1
ATOM 757 C CA . SER A 1 98 ? -16.126 -0.186 10.831 1.00 98.00 98 SER A CA 1
ATOM 758 C C . SER A 1 98 ? -16.215 1.139 11.581 1.00 98.00 98 SER A C 1
ATOM 760 O O . SER A 1 98 ? -17.269 1.493 12.117 1.00 98.00 98 SER A O 1
ATOM 762 N N . ALA A 1 99 ? -15.121 1.892 11.611 1.00 98.44 99 ALA A N 1
ATOM 763 C CA . ALA A 1 99 ? -15.066 3.199 12.253 1.00 98.44 99 ALA A CA 1
ATOM 764 C C . ALA A 1 99 ? -14.075 4.129 11.552 1.00 98.44 99 ALA A C 1
ATOM 766 O O . ALA A 1 99 ? -13.136 3.692 10.890 1.00 98.44 99 ALA A O 1
ATOM 767 N N . GLU A 1 100 ? -14.287 5.426 11.733 1.00 98.12 100 GLU A N 1
ATOM 768 C CA . GLU A 1 100 ? -13.396 6.478 11.254 1.00 98.12 100 GLU A CA 1
ATOM 769 C C . GLU A 1 100 ? -13.179 7.487 12.384 1.00 98.12 100 GLU A C 1
ATOM 771 O O . GLU A 1 100 ? -14.148 7.914 13.024 1.00 98.12 100 GLU A O 1
ATOM 776 N N . VAL A 1 101 ? -11.925 7.854 12.648 1.00 97.94 101 VAL A N 1
ATOM 777 C CA . VAL A 1 101 ? -11.568 8.846 13.669 1.00 97.94 101 VAL A CA 1
ATOM 778 C C . VAL A 1 101 ? -10.461 9.743 13.152 1.00 97.94 101 VAL A C 1
ATOM 780 O O . VAL A 1 101 ? -9.414 9.264 12.729 1.00 97.94 101 VAL A O 1
ATOM 783 N N . TYR A 1 102 ? -10.683 11.047 13.243 1.00 96.75 102 TYR A N 1
ATOM 784 C CA . TYR A 1 102 ? -9.737 12.047 12.773 1.00 96.75 102 TYR A CA 1
ATOM 785 C C . TYR A 1 102 ? -9.895 13.343 13.551 1.00 96.75 102 TYR A C 1
ATOM 787 O O . TYR A 1 102 ? -10.991 13.687 13.998 1.00 96.75 102 TYR A O 1
ATOM 795 N N . ASN A 1 103 ? -8.813 14.099 13.665 1.00 93.38 103 ASN A N 1
ATOM 796 C CA . ASN A 1 103 ? -8.882 15.529 13.968 1.00 93.38 103 ASN A CA 1
ATOM 797 C C . ASN A 1 103 ? -8.583 16.388 12.729 1.00 93.38 103 ASN A C 1
ATOM 799 O O . ASN A 1 103 ? -9.042 17.524 12.668 1.00 93.38 103 ASN A O 1
ATOM 803 N N . LYS A 1 104 ? -7.947 15.804 11.702 1.00 90.62 104 LYS A N 1
ATOM 804 C CA . LYS A 1 104 ? -7.623 16.450 10.430 1.00 90.62 104 LYS A CA 1
ATOM 805 C C . LYS A 1 104 ? -7.689 15.447 9.276 1.00 90.62 104 LYS A C 1
ATOM 807 O O . LYS A 1 104 ? -7.164 14.352 9.412 1.00 90.62 104 LYS A O 1
ATOM 812 N N . LYS A 1 105 ? -8.308 15.824 8.150 1.00 86.31 105 LYS A N 1
ATOM 813 C CA . LYS A 1 105 ? -8.519 14.957 6.965 1.00 86.31 105 LYS A CA 1
ATOM 814 C C . LYS A 1 105 ? -7.648 15.294 5.758 1.00 86.31 105 LYS A C 1
ATOM 816 O O . LYS A 1 105 ? -7.952 14.898 4.635 1.00 86.31 105 LYS A O 1
ATOM 821 N N . ASP A 1 106 ? -6.590 16.059 5.968 1.00 81.06 106 ASP A N 1
ATOM 822 C CA 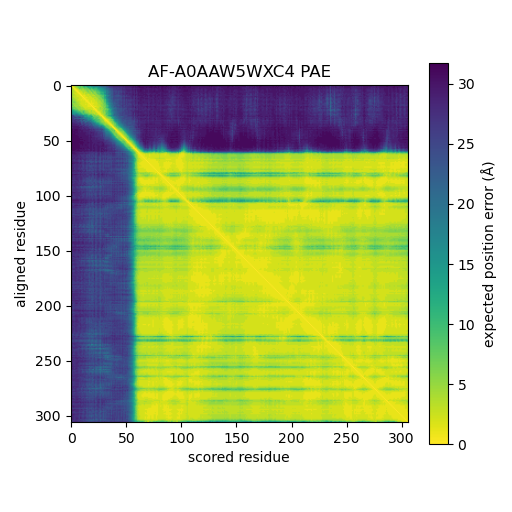. ASP A 1 106 ? -5.761 16.506 4.860 1.00 81.06 106 ASP A CA 1
ATOM 823 C C . ASP A 1 106 ? -5.009 15.327 4.237 1.00 81.06 106 ASP A C 1
ATOM 825 O O . ASP A 1 106 ? -4.562 14.401 4.924 1.00 81.06 106 ASP A O 1
ATOM 829 N N . LYS A 1 107 ? -4.814 15.400 2.919 1.00 92.12 107 LYS A N 1
ATOM 830 C CA . LYS A 1 107 ? -3.825 14.564 2.248 1.00 92.12 107 LYS A CA 1
ATOM 831 C C . LYS A 1 107 ? -2.443 14.807 2.845 1.00 92.12 107 LYS A C 1
ATOM 833 O O . LYS A 1 107 ? -2.083 15.934 3.190 1.00 92.12 107 LYS A O 1
ATOM 838 N N . VAL A 1 108 ? -1.653 13.748 2.929 1.00 96.00 108 VAL A N 1
ATOM 839 C CA . VAL A 1 108 ? -0.296 13.794 3.473 1.00 96.00 108 VAL A CA 1
ATOM 840 C C . VAL A 1 108 ? 0.720 13.476 2.394 1.00 96.00 108 VAL A C 1
ATOM 842 O O . VAL A 1 108 ? 0.452 12.694 1.482 1.00 96.00 108 VAL A O 1
ATOM 845 N N . ASN A 1 109 ? 1.900 14.075 2.520 1.00 97.19 109 ASN A N 1
ATOM 846 C CA . ASN A 1 109 ? 3.048 13.752 1.687 1.00 97.19 109 ASN A CA 1
ATOM 847 C C . ASN A 1 109 ? 3.558 12.348 2.027 1.00 97.19 109 ASN A C 1
ATOM 849 O O . ASN A 1 109 ? 3.739 12.023 3.204 1.00 97.19 109 ASN A O 1
ATOM 853 N N . VAL A 1 110 ? 3.803 11.544 0.996 1.00 97.06 110 VAL A N 1
ATOM 854 C CA . VAL A 1 110 ? 4.223 10.140 1.098 1.00 97.06 110 VAL A CA 1
ATOM 855 C C . VAL A 1 110 ? 5.289 9.797 0.065 1.00 97.06 110 VAL A C 1
ATOM 857 O O . VAL A 1 110 ? 5.536 10.549 -0.886 1.00 97.06 110 VAL A O 1
ATOM 860 N N . SER A 1 111 ? 5.927 8.647 0.264 1.00 95.88 111 SER A N 1
ATOM 861 C CA . SER A 1 111 ? 6.947 8.106 -0.623 1.00 95.88 111 SER A CA 1
ATOM 862 C C . SER A 1 111 ? 6.613 6.669 -1.013 1.00 95.88 111 SER A C 1
ATOM 864 O O . SER A 1 111 ? 5.987 6.429 -2.048 1.00 95.88 111 SER A O 1
ATOM 866 N N . ASP A 1 112 ? 7.003 5.706 -0.188 1.00 95.06 112 ASP A N 1
ATOM 867 C CA . ASP A 1 112 ? 6.966 4.289 -0.531 1.00 95.06 112 ASP A CA 1
ATOM 868 C C . ASP A 1 112 ? 5.549 3.726 -0.640 1.00 95.06 112 ASP A C 1
ATOM 870 O O . ASP A 1 112 ? 5.317 2.841 -1.467 1.00 95.06 112 ASP A O 1
ATOM 874 N N . SER A 1 113 ? 4.575 4.277 0.093 1.00 96.31 113 SER A N 1
ATOM 875 C CA . SER A 1 113 ? 3.174 3.836 0.009 1.00 96.31 113 SER A CA 1
ATOM 876 C C . SER A 1 113 ? 2.592 3.950 -1.404 1.00 96.31 113 SER A C 1
ATOM 878 O O . SER A 1 113 ? 1.742 3.149 -1.800 1.00 96.31 113 SER A O 1
ATOM 880 N N . LEU A 1 114 ? 3.111 4.870 -2.226 1.00 98.44 114 LEU A N 1
ATOM 881 C CA . LEU A 1 114 ? 2.680 5.038 -3.616 1.00 98.44 114 LEU A CA 1
ATOM 882 C C . LEU A 1 114 ? 3.102 3.881 -4.535 1.00 98.44 114 LEU A C 1
ATOM 884 O O . LEU A 1 114 ? 2.519 3.704 -5.607 1.00 98.44 114 LEU A O 1
ATOM 888 N N . LYS A 1 115 ? 4.055 3.034 -4.122 1.00 98.31 115 LYS A N 1
ATOM 889 C CA . LYS A 1 115 ? 4.466 1.851 -4.899 1.00 98.31 115 LYS A CA 1
ATOM 890 C C . LYS A 1 115 ? 3.338 0.828 -5.032 1.00 98.31 115 LYS A C 1
ATOM 892 O O . LYS A 1 115 ? 3.283 0.125 -6.041 1.00 98.31 115 LYS A O 1
ATOM 897 N N . ALA A 1 116 ? 2.413 0.759 -4.070 1.00 98.19 116 ALA A N 1
ATOM 898 C CA . ALA A 1 116 ? 1.236 -0.102 -4.186 1.00 98.19 116 ALA A CA 1
ATOM 899 C C . ALA A 1 116 ? 0.301 0.360 -5.310 1.00 98.19 116 ALA A C 1
ATOM 901 O O . ALA A 1 116 ? -0.153 -0.453 -6.113 1.00 98.19 116 ALA A O 1
ATOM 902 N N . PHE A 1 117 ? 0.076 1.669 -5.415 1.00 98.50 117 PHE A N 1
ATOM 903 C CA . PHE A 1 117 ? -0.728 2.261 -6.481 1.00 98.50 117 PHE A CA 1
ATOM 904 C C . PHE A 1 117 ? -0.056 2.131 -7.851 1.00 98.50 117 PHE A C 1
ATOM 906 O O . PHE A 1 117 ? -0.717 1.804 -8.833 1.00 98.50 117 PHE A O 1
ATOM 913 N N . LEU A 1 118 ? 1.270 2.286 -7.917 1.00 98.69 118 LEU A N 1
ATOM 914 C CA . LEU A 1 118 ? 2.035 1.994 -9.130 1.00 98.69 118 LEU A CA 1
ATOM 915 C C . LEU A 1 118 ? 1.883 0.527 -9.561 1.00 98.69 118 LEU A C 1
ATOM 917 O O . LEU A 1 118 ? 1.717 0.246 -10.748 1.00 98.69 118 LEU A O 1
ATOM 921 N N . LEU A 1 119 ? 1.910 -0.413 -8.609 1.00 98.19 119 LEU A N 1
ATOM 922 C CA . LEU A 1 119 ? 1.696 -1.831 -8.897 1.00 98.19 119 LEU A CA 1
ATOM 923 C C . LEU A 1 119 ? 0.277 -2.091 -9.425 1.00 98.19 119 LEU A C 1
ATOM 925 O O . LEU A 1 119 ? 0.118 -2.859 -10.371 1.00 98.19 119 LEU A O 1
ATOM 929 N N . VAL A 1 120 ? -0.738 -1.426 -8.866 1.00 98.25 120 VAL A N 1
ATOM 930 C CA . VAL A 1 120 ? -2.110 -1.452 -9.398 1.00 98.25 120 VAL A CA 1
ATOM 931 C C . VAL A 1 120 ? -2.155 -0.920 -10.833 1.00 98.25 120 VAL A C 1
ATOM 933 O O . VAL A 1 120 ? -2.719 -1.583 -11.701 1.00 98.25 120 VAL A O 1
ATOM 936 N N . GLY A 1 121 ? -1.504 0.217 -11.104 1.00 98.25 121 GLY A N 1
ATOM 937 C CA . GLY A 1 121 ? -1.388 0.797 -12.445 1.00 98.25 121 GLY A CA 1
ATOM 938 C C . GLY A 1 121 ? -0.778 -0.171 -13.460 1.00 98.25 121 GLY A C 1
ATOM 939 O O . GLY A 1 121 ? -1.344 -0.383 -14.531 1.00 98.25 121 GLY A O 1
ATOM 940 N N . LEU A 1 122 ? 0.323 -0.833 -13.087 1.00 98.31 122 LEU A N 1
ATOM 941 C CA . LEU A 1 122 ? 0.963 -1.855 -13.916 1.00 98.31 122 LEU A CA 1
ATOM 942 C C . LEU A 1 122 ? -0.017 -2.966 -14.302 1.00 98.31 122 LEU A C 1
ATOM 944 O O . LEU A 1 122 ? -0.139 -3.309 -15.476 1.00 98.31 122 LEU A O 1
ATOM 948 N N . TYR A 1 123 ? -0.710 -3.542 -13.321 1.00 98.06 123 TYR A N 1
ATOM 949 C CA . TYR A 1 123 ? -1.610 -4.657 -13.596 1.00 98.06 123 TYR A CA 1
ATOM 950 C C . TYR A 1 123 ? -2.875 -4.237 -14.333 1.00 98.06 123 TYR A C 1
ATOM 952 O O . TYR A 1 123 ? -3.374 -5.021 -15.137 1.00 98.06 123 TYR A O 1
ATOM 960 N N . LYS A 1 124 ? -3.353 -3.002 -14.148 1.00 97.88 124 LYS A N 1
ATOM 961 C CA . LYS A 1 124 ? -4.464 -2.484 -14.948 1.00 97.88 124 LYS A CA 1
ATOM 962 C C . LYS A 1 124 ? -4.096 -2.397 -16.427 1.00 97.88 124 LYS A C 1
ATOM 964 O O . LYS A 1 124 ? -4.857 -2.830 -17.288 1.00 97.88 124 LYS A O 1
ATOM 969 N N . GLU A 1 125 ? -2.900 -1.903 -16.719 1.00 97.56 125 GLU A N 1
ATOM 970 C CA . GLU A 1 125 ? -2.365 -1.835 -18.081 1.00 97.56 125 GLU A CA 1
ATOM 971 C C . GLU A 1 125 ? -2.121 -3.235 -18.679 1.00 97.56 125 GLU A C 1
ATOM 973 O O . GLU A 1 125 ? -2.300 -3.440 -19.883 1.00 97.56 125 GLU A O 1
ATOM 978 N N . MET A 1 126 ? -1.791 -4.230 -17.845 1.00 96.94 126 MET A N 1
ATOM 979 C CA . MET A 1 126 ? -1.724 -5.636 -18.261 1.00 96.94 126 MET A CA 1
ATOM 980 C C . MET A 1 126 ? -3.107 -6.235 -18.569 1.00 96.94 126 MET A C 1
ATOM 982 O O . MET A 1 126 ? -3.248 -6.903 -19.593 1.00 96.94 126 MET A O 1
ATOM 986 N N . GLU A 1 127 ? -4.142 -5.970 -17.758 1.00 95.31 127 GLU A N 1
ATOM 987 C CA . GLU A 1 127 ? -5.532 -6.372 -18.066 1.00 95.31 127 GLU A CA 1
ATOM 988 C C . GLU A 1 127 ? -6.006 -5.789 -19.393 1.00 95.31 127 GLU A C 1
ATOM 990 O O . GLU A 1 127 ? -6.624 -6.476 -20.206 1.00 95.31 127 GLU A O 1
ATOM 995 N N . GLN A 1 128 ? -5.657 -4.527 -19.636 1.00 95.50 128 GLN A N 1
ATOM 996 C CA . GLN A 1 128 ? -5.972 -3.808 -20.867 1.00 95.50 128 GLN A CA 1
ATOM 997 C C . GLN A 1 128 ? -5.076 -4.211 -22.050 1.00 95.50 128 GLN A C 1
ATOM 999 O O . GLN A 1 128 ? -5.222 -3.659 -23.139 1.00 95.50 128 GLN A O 1
ATOM 1004 N N . LYS A 1 129 ? -4.167 -5.183 -21.867 1.00 95.38 129 LYS A N 1
ATOM 1005 C CA . LYS A 1 129 ? -3.234 -5.707 -22.882 1.00 95.38 129 LYS A CA 1
ATOM 1006 C C . LYS A 1 129 ? -2.286 -4.657 -23.476 1.00 95.38 129 LYS A C 1
ATOM 1008 O O . LYS A 1 129 ? -1.711 -4.887 -24.540 1.00 95.38 129 LYS A O 1
ATOM 1013 N N . LYS A 1 130 ? -2.096 -3.528 -22.791 1.00 96.06 130 LYS A N 1
ATOM 1014 C CA . LYS A 1 130 ? -1.165 -2.459 -23.183 1.00 96.06 130 LYS A CA 1
ATOM 1015 C C . LYS A 1 130 ? 0.273 -2.773 -22.761 1.00 96.06 130 LYS A C 1
ATOM 1017 O O . LYS A 1 130 ? 1.212 -2.392 -23.453 1.00 96.06 130 LYS A O 1
ATOM 1022 N N . ILE A 1 131 ? 0.436 -3.528 -21.673 1.00 96.25 131 ILE A N 1
ATOM 1023 C CA . ILE A 1 131 ? 1.715 -4.070 -21.195 1.00 96.25 131 ILE A CA 1
ATOM 1024 C C . ILE A 1 131 ? 1.648 -5.595 -21.194 1.00 96.25 131 ILE A C 1
ATOM 1026 O O . ILE A 1 131 ? 0.653 -6.182 -20.765 1.00 96.25 131 ILE A O 1
ATOM 1030 N N . LYS A 1 132 ? 2.711 -6.261 -21.652 1.00 95.38 132 LYS A N 1
ATOM 1031 C CA . LYS A 1 132 ? 2.793 -7.729 -21.645 1.00 95.38 132 LYS A CA 1
ATOM 1032 C C . LYS A 1 132 ? 3.688 -8.207 -20.511 1.00 95.38 132 LYS A C 1
ATOM 1034 O O . LYS A 1 132 ? 4.703 -7.598 -20.197 1.00 95.38 132 LYS A O 1
ATOM 1039 N N . ALA A 1 133 ? 3.371 -9.370 -19.942 1.00 92.19 133 ALA A N 1
ATOM 1040 C CA . ALA A 1 133 ? 4.205 -9.996 -18.909 1.00 92.19 133 ALA A CA 1
ATOM 1041 C C . ALA A 1 133 ? 5.643 -10.301 -19.387 1.00 92.19 133 ALA A C 1
ATOM 1043 O O . ALA A 1 133 ? 6.559 -10.393 -18.570 1.00 92.19 133 ALA A O 1
ATOM 1044 N N . THR A 1 134 ? 5.822 -10.460 -20.702 1.00 96.38 134 THR A N 1
ATOM 1045 C CA . THR A 1 134 ? 7.103 -10.700 -21.380 1.00 96.38 134 THR A CA 1
ATOM 1046 C C . THR A 1 134 ? 7.862 -9.420 -21.722 1.00 96.38 134 THR A C 1
ATOM 1048 O O . THR A 1 134 ? 8.941 -9.513 -22.299 1.00 96.38 134 THR A O 1
ATOM 1051 N N . ASP A 1 135 ? 7.309 -8.241 -21.423 1.00 97.56 135 ASP A N 1
ATOM 1052 C CA . ASP A 1 135 ? 7.996 -6.982 -21.688 1.00 97.56 135 ASP A CA 1
ATOM 1053 C C . ASP A 1 135 ? 9.303 -6.900 -20.897 1.00 97.56 135 ASP A C 1
ATOM 1055 O O . ASP A 1 135 ? 9.469 -7.485 -19.819 1.00 97.56 135 ASP A O 1
ATOM 1059 N N . THR A 1 136 ? 10.239 -6.137 -21.444 1.00 98.19 136 THR A N 1
ATOM 1060 C CA . THR A 1 136 ? 11.538 -5.874 -20.838 1.00 98.19 136 THR A CA 1
ATOM 1061 C C . THR A 1 136 ? 11.735 -4.381 -20.624 1.00 98.19 136 THR A C 1
ATOM 1063 O O . THR A 1 136 ? 11.131 -3.551 -21.308 1.00 98.19 136 THR A O 1
ATOM 1066 N N . LEU A 1 137 ? 12.597 -4.039 -19.672 1.00 98.25 137 LEU A N 1
ATOM 1067 C CA . LEU A 1 137 ? 13.010 -2.675 -19.373 1.00 98.25 137 LEU A CA 1
ATOM 1068 C C . LEU A 1 137 ? 14.536 -2.608 -19.375 1.00 98.25 137 LEU A C 1
ATOM 1070 O O . LEU A 1 137 ? 15.198 -3.504 -18.851 1.00 98.25 137 LEU A O 1
ATOM 1074 N N . THR A 1 138 ? 15.073 -1.533 -19.942 1.00 97.88 138 THR A N 1
ATOM 1075 C CA . THR A 1 138 ? 16.514 -1.289 -20.034 1.00 97.88 138 THR A CA 1
ATOM 1076 C C . THR A 1 138 ? 16.805 0.069 -19.397 1.00 97.88 138 THR A C 1
ATOM 1078 O O . THR A 1 138 ? 16.598 1.082 -20.063 1.00 97.88 138 THR A O 1
ATOM 1081 N N . PRO A 1 139 ? 17.219 0.127 -18.116 1.00 97.19 139 PRO A N 1
ATOM 1082 C CA . PRO A 1 139 ? 17.539 1.387 -17.456 1.00 97.19 139 PRO A CA 1
ATOM 1083 C C . PRO A 1 139 ? 18.696 2.100 -18.142 1.00 97.19 139 PRO A C 1
ATOM 1085 O O . PRO A 1 139 ? 19.733 1.499 -18.425 1.00 97.19 139 PRO A O 1
ATOM 1088 N N . THR A 1 140 ? 18.564 3.409 -18.306 1.00 95.81 140 THR A N 1
ATOM 1089 C CA . THR A 1 140 ? 19.704 4.297 -18.538 1.00 95.81 140 THR A CA 1
ATOM 1090 C C . THR A 1 140 ? 20.400 4.640 -17.217 1.00 95.81 140 THR A C 1
ATOM 1092 O O . THR A 1 140 ? 19.848 4.461 -16.131 1.00 95.81 140 THR A O 1
ATOM 1095 N N . ALA A 1 141 ? 21.625 5.168 -17.284 1.00 94.19 141 ALA A N 1
ATOM 1096 C CA . ALA A 1 141 ? 22.375 5.554 -16.085 1.00 94.19 141 ALA A CA 1
ATOM 1097 C C . ALA A 1 141 ? 21.665 6.636 -15.244 1.00 94.19 141 ALA A C 1
ATOM 1099 O O . ALA A 1 141 ? 21.799 6.640 -14.025 1.00 94.19 141 ALA A O 1
ATOM 1100 N N . SER A 1 142 ? 20.890 7.528 -15.872 1.00 92.25 142 SER A N 1
ATOM 1101 C CA . SER A 1 142 ? 20.141 8.593 -15.188 1.00 92.25 142 SER A CA 1
ATOM 1102 C C . SER A 1 142 ? 18.839 8.115 -14.532 1.00 92.25 142 SER A C 1
ATOM 1104 O O . SER A 1 142 ? 18.268 8.835 -13.712 1.00 92.25 142 SER A O 1
ATOM 1106 N N . GLU A 1 143 ? 18.359 6.920 -14.880 1.00 92.94 143 GLU A N 1
ATOM 1107 C CA . GLU A 1 143 ? 17.172 6.296 -14.279 1.00 92.94 143 GLU A CA 1
ATOM 1108 C C . GLU A 1 143 ? 17.509 5.434 -13.059 1.00 92.94 143 GLU A C 1
ATOM 1110 O O . GLU A 1 143 ? 16.621 5.111 -12.267 1.00 92.94 143 GLU A O 1
ATOM 1115 N N . ILE A 1 144 ? 18.785 5.082 -12.887 1.00 95.56 144 ILE A N 1
ATOM 1116 C CA . ILE A 1 144 ? 19.267 4.335 -11.728 1.00 95.56 144 ILE A CA 1
ATOM 1117 C C . ILE A 1 144 ? 19.431 5.297 -10.555 1.00 95.56 144 ILE A C 1
ATOM 1119 O O . ILE A 1 144 ? 20.185 6.269 -10.612 1.00 95.56 144 ILE A O 1
ATOM 1123 N N . VAL A 1 145 ? 18.718 5.018 -9.465 1.00 94.75 145 VAL A N 1
ATOM 1124 C CA . VAL A 1 145 ? 18.799 5.824 -8.246 1.00 94.75 145 VAL A CA 1
ATOM 1125 C C . VAL A 1 145 ? 20.177 5.643 -7.610 1.00 94.75 145 VAL A C 1
ATOM 1127 O O . VAL A 1 145 ? 20.696 4.531 -7.520 1.00 94.75 145 VAL A O 1
ATOM 1130 N N . LYS A 1 146 ? 20.783 6.744 -7.150 1.00 91.62 146 LYS A N 1
ATOM 1131 C CA . LYS A 1 146 ? 22.117 6.728 -6.535 1.00 91.62 146 LYS A CA 1
ATOM 1132 C C . LYS A 1 146 ? 22.178 5.707 -5.392 1.00 91.62 146 LYS A C 1
ATOM 1134 O O . LYS A 1 146 ? 21.383 5.771 -4.460 1.00 91.62 146 LYS A O 1
ATOM 1139 N N . GLY A 1 147 ? 23.161 4.809 -5.457 1.00 88.56 147 GLY A N 1
ATOM 1140 C CA . GLY A 1 147 ? 23.361 3.744 -4.469 1.00 88.56 147 GLY A CA 1
ATOM 1141 C C . GLY A 1 147 ? 22.611 2.442 -4.769 1.00 88.56 147 GLY A C 1
ATOM 1142 O O . GLY A 1 147 ? 22.782 1.478 -4.028 1.00 88.56 147 GLY A O 1
ATOM 1143 N N . ASP A 1 148 ? 21.821 2.374 -5.846 1.00 91.25 148 ASP A N 1
ATOM 1144 C CA . ASP A 1 148 ? 21.219 1.122 -6.304 1.00 91.25 148 ASP A CA 1
ATOM 1145 C C . ASP A 1 148 ? 22.258 0.260 -7.040 1.00 91.25 148 ASP A C 1
ATOM 1147 O O . ASP A 1 148 ? 22.814 0.660 -8.061 1.00 91.25 148 ASP A O 1
ATOM 1151 N N . SER A 1 149 ? 22.524 -0.929 -6.501 1.00 92.12 149 SER A N 1
ATOM 1152 C CA . SER A 1 149 ? 23.421 -1.938 -7.080 1.00 92.12 149 SER A CA 1
ATOM 1153 C C . SER A 1 149 ? 22.681 -3.118 -7.722 1.00 92.12 149 SER A C 1
ATOM 1155 O O . SER A 1 149 ? 23.309 -4.054 -8.210 1.00 92.12 149 SER A O 1
ATOM 1157 N N . THR A 1 150 ? 21.345 -3.109 -7.707 1.00 94.69 150 THR A N 1
ATOM 1158 C CA . THR A 1 150 ? 20.508 -4.166 -8.294 1.00 94.69 150 THR A CA 1
ATOM 1159 C C . THR A 1 150 ? 20.394 -4.015 -9.808 1.00 94.69 150 THR A C 1
ATOM 1161 O O . THR A 1 150 ? 20.297 -5.016 -10.518 1.00 94.69 150 THR A O 1
ATOM 1164 N N . PHE A 1 151 ? 20.401 -2.777 -10.301 1.00 97.25 151 PHE A N 1
ATOM 1165 C CA . PHE A 1 151 ? 20.259 -2.466 -11.719 1.00 97.25 151 PHE A CA 1
ATOM 1166 C C . PHE A 1 151 ? 21.559 -1.910 -12.297 1.00 97.25 151 PHE A C 1
ATOM 1168 O O . PHE A 1 151 ? 22.265 -1.133 -11.660 1.00 97.25 151 PHE A O 1
ATOM 1175 N N . THR A 1 152 ? 21.867 -2.298 -13.530 1.00 97.38 152 THR A N 1
ATOM 1176 C CA . THR A 1 152 ? 23.020 -1.827 -14.297 1.00 97.38 152 THR A CA 1
ATOM 1177 C C . THR A 1 152 ? 22.531 -1.152 -15.567 1.00 97.38 152 THR A C 1
ATOM 1179 O O . THR A 1 152 ? 21.629 -1.651 -16.241 1.00 97.38 152 THR A O 1
ATOM 1182 N N . ALA A 1 153 ? 23.124 -0.003 -15.892 1.00 97.19 153 ALA A N 1
ATOM 1183 C CA . ALA A 1 153 ? 22.742 0.765 -17.067 1.00 97.19 153 ALA A CA 1
ATOM 1184 C C . ALA A 1 153 ? 22.913 -0.068 -18.345 1.00 97.19 153 ALA A C 1
ATOM 1186 O O . ALA A 1 153 ? 23.850 -0.859 -18.465 1.00 97.19 153 ALA A O 1
ATOM 1187 N N . ASN A 1 154 ? 22.007 0.125 -19.301 1.00 96.75 154 ASN A N 1
ATOM 1188 C CA . ASN A 1 154 ? 21.990 -0.540 -20.604 1.00 96.75 154 ASN A CA 1
ATOM 1189 C C . ASN A 1 154 ? 21.879 -2.077 -20.540 1.00 96.75 154 ASN A C 1
ATOM 1191 O O . ASN A 1 154 ? 22.123 -2.756 -21.534 1.00 96.75 154 ASN A O 1
ATOM 1195 N N . THR A 1 155 ? 21.487 -2.635 -19.391 1.00 97.88 155 THR A N 1
ATOM 1196 C CA . THR A 1 155 ? 21.218 -4.071 -19.226 1.00 97.88 155 THR A CA 1
ATOM 1197 C C . THR A 1 155 ? 19.723 -4.344 -19.355 1.00 97.88 155 THR A C 1
ATOM 1199 O O . THR A 1 155 ? 18.908 -3.621 -18.792 1.00 97.88 155 THR A O 1
ATOM 1202 N N . VAL A 1 156 ? 19.348 -5.389 -20.092 1.00 98.19 156 VAL A N 1
ATOM 1203 C CA . VAL A 1 156 ? 17.941 -5.762 -20.295 1.00 98.19 156 VAL A CA 1
ATOM 1204 C C . VAL A 1 156 ? 17.434 -6.564 -19.097 1.00 98.19 156 VAL A C 1
ATOM 1206 O O . VAL A 1 156 ? 17.979 -7.619 -18.774 1.00 98.19 156 VAL A O 1
ATOM 1209 N N . TYR A 1 157 ? 16.347 -6.108 -18.478 1.00 98.50 157 TYR A N 1
ATOM 1210 C CA . TYR A 1 157 ? 15.666 -6.809 -17.390 1.00 98.50 157 TYR A CA 1
ATOM 1211 C C . TYR A 1 157 ? 14.244 -7.187 -17.791 1.00 98.50 157 TYR A C 1
ATOM 1213 O O . TYR A 1 157 ? 13.541 -6.413 -18.439 1.00 98.50 157 TYR A O 1
ATOM 1221 N N . SER A 1 158 ? 13.780 -8.363 -17.367 1.00 98.25 158 SER A N 1
ATOM 1222 C CA . SER A 1 158 ? 12.374 -8.735 -17.539 1.00 98.25 158 SER A CA 1
ATOM 1223 C C . SER A 1 158 ? 11.473 -7.895 -16.631 1.00 98.25 158 SER A C 1
ATOM 1225 O O . SER A 1 158 ? 11.840 -7.571 -15.497 1.00 98.25 158 SER A O 1
ATOM 1227 N N . LEU A 1 159 ? 10.251 -7.601 -17.082 1.00 97.81 159 LEU A N 1
ATOM 1228 C CA . LEU A 1 159 ? 9.246 -6.911 -16.270 1.00 97.81 159 LEU A CA 1
ATOM 1229 C C . LEU A 1 159 ? 8.994 -7.634 -14.937 1.00 97.81 159 LEU A C 1
ATOM 1231 O O . LEU A 1 159 ? 8.826 -6.997 -13.899 1.00 97.81 159 LEU A O 1
ATOM 1235 N N . THR A 1 160 ? 9.029 -8.970 -14.946 1.00 96.31 160 THR A N 1
ATOM 1236 C CA . THR A 1 160 ? 8.897 -9.789 -13.732 1.00 96.31 160 THR A CA 1
ATOM 1237 C C . THR A 1 160 ? 10.008 -9.498 -12.722 1.00 96.31 160 THR A C 1
ATOM 1239 O O . THR A 1 160 ? 9.710 -9.334 -11.538 1.00 96.31 160 THR A O 1
ATOM 1242 N N . TYR A 1 161 ? 11.262 -9.379 -13.172 1.00 97.88 161 TYR A N 1
ATOM 1243 C CA . TYR A 1 161 ? 12.390 -9.040 -12.303 1.00 97.88 161 TYR A CA 1
ATOM 1244 C C . TYR A 1 161 ? 12.246 -7.632 -11.717 1.00 97.88 161 TYR A C 1
ATOM 1246 O O . TYR A 1 161 ? 12.415 -7.440 -10.511 1.00 97.88 161 TYR A O 1
ATOM 1254 N N . VAL A 1 162 ? 11.878 -6.652 -12.548 1.00 98.19 162 VAL A N 1
ATOM 1255 C CA . VAL A 1 162 ? 11.654 -5.269 -12.098 1.00 98.19 162 VAL A CA 1
ATOM 1256 C C . VAL A 1 162 ? 10.543 -5.224 -11.044 1.00 98.19 162 VAL A C 1
ATOM 1258 O O . VAL A 1 162 ? 10.743 -4.694 -9.953 1.00 98.19 162 VAL A O 1
ATOM 1261 N N . ARG A 1 163 ? 9.402 -5.870 -11.309 1.00 96.88 163 ARG A N 1
ATOM 1262 C CA . ARG A 1 163 ? 8.271 -5.959 -10.375 1.00 96.88 163 ARG A CA 1
ATOM 1263 C C . ARG A 1 163 ? 8.634 -6.648 -9.058 1.00 96.88 163 ARG A C 1
ATOM 1265 O O . ARG A 1 163 ? 8.175 -6.219 -8.005 1.00 96.88 163 ARG A O 1
ATOM 1272 N N . GLN A 1 164 ? 9.427 -7.717 -9.094 1.00 96.12 164 GLN A N 1
ATOM 1273 C CA . GLN A 1 164 ? 9.855 -8.394 -7.869 1.00 96.12 164 GLN A CA 1
ATOM 1274 C C . GLN A 1 164 ? 10.682 -7.447 -6.992 1.00 96.12 164 GLN A C 1
ATOM 1276 O O . GLN A 1 164 ? 10.389 -7.301 -5.808 1.00 96.12 164 GLN A O 1
ATOM 1281 N N . ASN A 1 165 ? 11.648 -6.738 -7.583 1.00 97.75 165 ASN A N 1
ATOM 1282 C CA . ASN A 1 165 ? 12.492 -5.789 -6.854 1.00 97.75 165 ASN A CA 1
ATOM 1283 C C . ASN A 1 165 ? 11.723 -4.558 -6.343 1.00 97.75 165 ASN A C 1
ATOM 1285 O O . ASN A 1 165 ? 12.089 -4.032 -5.290 1.00 97.75 165 ASN A O 1
ATOM 1289 N N . LEU A 1 166 ? 10.653 -4.129 -7.031 1.00 97.56 166 LEU A N 1
ATOM 1290 C CA . LEU A 1 166 ? 9.759 -3.063 -6.556 1.00 97.56 166 LEU A CA 1
ATOM 1291 C C . LEU A 1 166 ? 9.272 -3.340 -5.128 1.00 97.56 166 LEU A C 1
ATOM 1293 O O . LEU A 1 166 ? 9.346 -2.455 -4.283 1.00 97.56 166 LEU A O 1
ATOM 1297 N N . MET A 1 167 ? 8.807 -4.564 -4.861 1.00 95.75 167 MET A N 1
ATOM 1298 C CA . MET A 1 167 ? 8.232 -4.929 -3.564 1.00 95.75 167 MET A CA 1
ATOM 1299 C C . MET A 1 167 ? 9.274 -5.528 -2.621 1.00 95.75 167 MET A C 1
ATOM 1301 O O . MET A 1 167 ? 9.500 -4.999 -1.534 1.00 95.75 167 MET A O 1
ATOM 1305 N N . SER A 1 168 ? 9.981 -6.581 -3.042 1.00 96.00 168 SER A N 1
ATOM 1306 C CA . SER A 1 168 ? 10.853 -7.351 -2.145 1.00 96.00 168 SER A CA 1
ATOM 1307 C C . SER A 1 168 ? 12.134 -6.627 -1.741 1.00 96.00 168 SER A C 1
ATOM 1309 O O . SER A 1 168 ? 12.781 -7.010 -0.771 1.00 96.00 168 SER A O 1
ATOM 1311 N N . LYS A 1 169 ? 12.537 -5.602 -2.495 1.00 96.00 169 LYS A N 1
ATOM 1312 C CA . LYS A 1 169 ? 13.686 -4.751 -2.161 1.00 96.00 169 LYS A CA 1
ATOM 1313 C C . LYS A 1 169 ? 13.301 -3.291 -1.953 1.00 96.00 169 LYS A C 1
ATOM 1315 O O . LYS A 1 169 ? 14.193 -2.467 -1.791 1.00 96.00 169 LYS A O 1
ATOM 1320 N N . ASN A 1 170 ? 12.005 -2.969 -1.989 1.00 95.69 170 ASN A N 1
ATOM 1321 C CA . ASN A 1 170 ? 11.517 -1.593 -1.949 1.00 95.69 170 ASN A CA 1
ATOM 1322 C C . ASN A 1 170 ? 12.248 -0.670 -2.962 1.00 95.69 170 ASN A C 1
ATOM 1324 O O . ASN A 1 170 ? 12.539 0.490 -2.670 1.00 95.69 170 ASN A O 1
ATOM 1328 N N . SER A 1 171 ? 12.620 -1.187 -4.142 1.00 97.44 171 SER A N 1
ATOM 1329 C CA . SER A 1 171 ? 13.553 -0.492 -5.043 1.00 97.44 171 SER A CA 1
ATOM 1330 C C . SER A 1 171 ? 12.920 0.742 -5.694 1.00 97.44 171 SER A C 1
ATOM 1332 O O . SER A 1 171 ? 11.933 0.650 -6.429 1.00 97.44 171 SER A O 1
ATOM 1334 N N . ASN A 1 172 ? 13.543 1.903 -5.473 1.00 97.62 172 ASN A N 1
ATOM 1335 C CA . ASN A 1 172 ? 13.170 3.160 -6.125 1.00 97.62 172 ASN A CA 1
ATOM 1336 C C . ASN A 1 172 ? 13.503 3.156 -7.623 1.00 97.62 172 ASN A C 1
ATOM 1338 O O . ASN A 1 172 ? 12.720 3.678 -8.412 1.00 97.62 172 ASN A O 1
ATOM 1342 N N . THR A 1 173 ? 14.604 2.517 -8.037 1.00 98.38 173 THR A N 1
ATOM 1343 C CA . THR A 1 173 ? 14.929 2.342 -9.463 1.00 98.38 173 THR A CA 1
ATOM 1344 C C . THR A 1 173 ? 13.861 1.513 -10.163 1.00 98.38 173 THR A C 1
ATOM 1346 O O . THR A 1 173 ? 13.354 1.927 -11.200 1.00 98.38 173 THR A O 1
ATOM 1349 N N . ALA A 1 174 ? 13.445 0.385 -9.574 1.00 98.44 174 ALA A N 1
ATOM 1350 C CA . ALA A 1 174 ? 12.363 -0.423 -10.131 1.00 98.44 174 ALA A CA 1
ATOM 1351 C C . ALA A 1 174 ? 11.051 0.370 -10.241 1.00 98.44 174 ALA A C 1
ATOM 1353 O O . ALA A 1 174 ? 10.365 0.288 -11.259 1.00 98.44 174 ALA A O 1
ATOM 1354 N N . ALA A 1 175 ? 10.721 1.167 -9.219 1.00 98.31 175 ALA A N 1
ATOM 1355 C CA . ALA A 1 175 ? 9.542 2.027 -9.234 1.00 98.31 175 ALA A CA 1
ATOM 1356 C C . ALA A 1 175 ? 9.607 3.080 -10.351 1.00 98.31 175 ALA A C 1
ATOM 1358 O O . ALA A 1 175 ? 8.661 3.212 -11.121 1.00 98.31 175 ALA A O 1
ATOM 1359 N N . ASN A 1 176 ? 10.735 3.777 -10.500 1.00 98.25 176 ASN A N 1
ATOM 1360 C CA . ASN A 1 176 ? 10.914 4.775 -11.555 1.00 98.25 176 ASN A CA 1
ATOM 1361 C C . ASN A 1 176 ? 10.898 4.152 -12.956 1.00 98.25 176 ASN A C 1
ATOM 1363 O O . ASN A 1 176 ? 10.263 4.702 -13.849 1.00 98.25 176 ASN A O 1
ATOM 1367 N N . LEU A 1 177 ? 11.514 2.982 -13.144 1.00 98.38 177 LEU A N 1
ATOM 1368 C CA . LEU A 1 177 ? 11.471 2.246 -14.409 1.00 98.38 177 LEU A CA 1
ATOM 1369 C C . LEU A 1 177 ? 10.040 1.894 -14.825 1.00 98.38 177 LEU A C 1
ATOM 1371 O O . LEU A 1 177 ? 9.653 2.103 -15.974 1.00 98.38 177 LEU A O 1
ATOM 1375 N N . LEU A 1 178 ? 9.241 1.387 -13.885 1.00 98.44 178 LEU A N 1
ATOM 1376 C CA . LEU A 1 178 ? 7.834 1.085 -14.135 1.00 98.44 178 LEU A CA 1
ATOM 1377 C C . LEU A 1 178 ? 7.025 2.359 -14.386 1.00 98.44 178 LEU A C 1
ATOM 1379 O O . LEU A 1 178 ? 6.238 2.397 -15.325 1.00 98.44 178 LEU A O 1
ATOM 1383 N N . LEU A 1 179 ? 7.242 3.413 -13.597 1.00 98.38 179 LEU A N 1
ATOM 1384 C CA . LEU A 1 179 ? 6.546 4.687 -13.766 1.00 98.38 179 LEU A CA 1
ATOM 1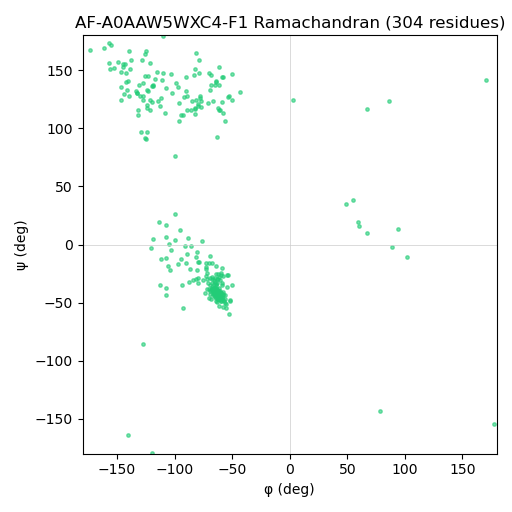385 C C . LEU A 1 179 ? 6.841 5.316 -15.136 1.00 98.38 179 LEU A C 1
ATOM 1387 O O . LEU A 1 179 ? 5.920 5.798 -15.791 1.00 98.38 179 LEU A O 1
ATOM 1391 N N . ASN A 1 180 ? 8.093 5.265 -15.596 1.00 97.38 180 ASN A N 1
ATOM 1392 C CA . ASN A 1 180 ? 8.493 5.750 -16.917 1.00 97.38 180 ASN A CA 1
ATOM 1393 C C . ASN A 1 180 ? 7.873 4.905 -18.036 1.00 97.38 180 ASN A C 1
ATOM 1395 O O . ASN A 1 180 ? 7.385 5.455 -19.019 1.00 97.38 180 ASN A O 1
ATOM 1399 N N . LYS A 1 181 ? 7.851 3.574 -17.877 1.00 97.44 181 LYS A N 1
ATOM 1400 C CA . LYS A 1 181 ? 7.255 2.649 -18.852 1.00 97.44 181 LYS A CA 1
ATOM 1401 C C . LYS A 1 181 ? 5.743 2.841 -19.003 1.00 97.44 181 LYS A C 1
ATOM 1403 O O . LYS A 1 181 ? 5.242 2.724 -20.116 1.00 97.44 181 LYS A O 1
ATOM 1408 N N . LEU A 1 182 ? 5.034 3.081 -17.900 1.00 97.81 182 LEU A N 1
ATOM 14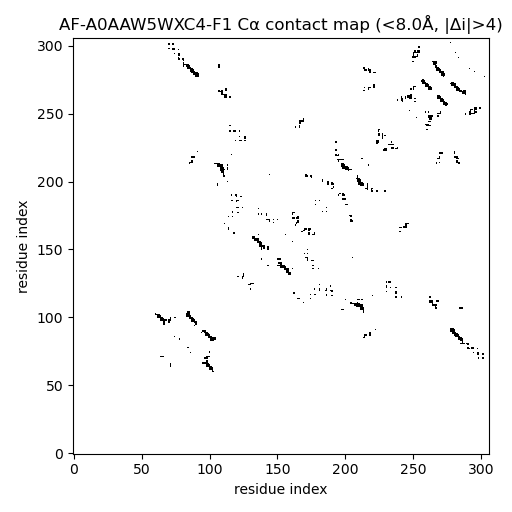09 C CA . LEU A 1 182 ? 3.575 3.250 -17.878 1.00 97.81 182 LEU A CA 1
ATOM 1410 C C . LEU A 1 182 ? 3.146 4.684 -18.213 1.00 97.81 182 LEU A C 1
ATOM 1412 O O . LEU A 1 182 ? 2.077 4.893 -18.773 1.00 97.81 182 LEU A O 1
ATOM 1416 N N . GLY A 1 183 ? 3.977 5.666 -17.864 1.00 98.00 183 GLY A N 1
ATOM 1417 C CA . GLY A 1 183 ? 3.635 7.083 -17.884 1.00 98.00 183 GLY A CA 1
ATOM 1418 C C . GLY A 1 183 ? 2.952 7.518 -16.584 1.00 98.00 183 GLY A C 1
ATOM 1419 O O . GLY A 1 183 ? 1.910 6.993 -16.195 1.00 98.00 183 GLY A O 1
ATOM 1420 N N . LYS A 1 184 ? 3.517 8.529 -15.911 1.00 97.94 184 LYS A N 1
ATOM 1421 C CA . LYS A 1 184 ? 3.005 9.054 -14.629 1.00 97.94 184 LYS A CA 1
ATOM 1422 C C . LYS A 1 184 ? 1.543 9.502 -14.704 1.00 97.94 184 LYS A C 1
ATOM 1424 O O . LYS A 1 184 ? 0.765 9.208 -13.803 1.00 97.94 184 LYS A O 1
ATOM 1429 N N . GLU A 1 185 ? 1.176 10.203 -15.773 1.00 98.25 185 GLU A N 1
ATOM 1430 C CA . GLU A 1 185 ? -0.198 10.663 -15.991 1.00 98.25 185 GLU A CA 1
ATOM 1431 C C . GLU A 1 185 ? -1.167 9.485 -16.122 1.00 98.25 185 GLU A C 1
ATOM 1433 O O . GLU A 1 185 ? -2.193 9.462 -15.449 1.00 98.25 185 GLU A O 1
ATOM 1438 N N . GLN A 1 186 ? -0.795 8.464 -16.898 1.00 98.31 186 GLN A N 1
ATOM 1439 C CA . GLN A 1 186 ? -1.606 7.261 -17.061 1.00 98.31 186 GLN A CA 1
ATOM 1440 C C . GLN A 1 186 ? -1.797 6.524 -15.732 1.00 98.31 186 GLN A C 1
ATOM 1442 O O . GLN A 1 186 ? -2.912 6.121 -15.406 1.00 98.31 186 GLN A O 1
ATOM 1447 N N . VAL A 1 187 ? -0.739 6.403 -14.925 1.00 98.44 187 VAL A N 1
ATOM 1448 C CA . VAL A 1 187 ? -0.837 5.809 -13.585 1.00 98.44 187 VAL A CA 1
ATOM 1449 C C . VAL A 1 187 ? -1.774 6.624 -12.689 1.00 98.44 187 VAL A C 1
ATOM 1451 O O . VAL A 1 187 ? -2.652 6.043 -12.059 1.00 98.44 187 VAL A O 1
ATOM 1454 N N . ASN A 1 188 ? -1.660 7.954 -12.668 1.00 98.62 188 ASN A N 1
ATOM 1455 C CA . ASN A 1 188 ? -2.562 8.808 -11.885 1.00 98.62 188 ASN A CA 1
ATOM 1456 C C . ASN A 1 188 ? -4.021 8.739 -12.371 1.00 98.62 188 ASN A C 1
ATOM 1458 O O . ASN A 1 188 ? -4.935 8.767 -11.547 1.00 98.62 188 ASN A O 1
ATOM 1462 N N . ASN A 1 189 ? -4.256 8.595 -13.677 1.00 98.44 189 ASN A N 1
ATOM 1463 C CA . ASN A 1 189 ? -5.598 8.395 -14.224 1.00 98.44 189 ASN A CA 1
ATOM 1464 C C . ASN A 1 189 ? -6.201 7.071 -13.736 1.00 98.44 189 ASN A C 1
ATOM 1466 O O . ASN A 1 189 ? -7.321 7.066 -13.233 1.00 98.44 189 ASN A O 1
ATOM 1470 N N . ILE A 1 190 ? -5.436 5.976 -13.778 1.00 98.19 190 ILE A N 1
ATOM 1471 C CA . ILE A 1 190 ? -5.866 4.669 -13.253 1.00 98.19 190 ILE A CA 1
ATOM 1472 C C . ILE A 1 190 ? -6.143 4.738 -11.745 1.00 98.19 190 ILE A C 1
ATOM 1474 O O . ILE A 1 190 ? -7.133 4.189 -11.268 1.00 98.19 190 ILE A O 1
ATOM 1478 N N . ILE A 1 191 ? -5.285 5.422 -10.985 1.00 97.06 191 ILE A N 1
ATOM 1479 C CA . ILE A 1 191 ? -5.486 5.655 -9.549 1.00 97.06 191 ILE A CA 1
ATOM 1480 C C . ILE A 1 191 ? -6.834 6.355 -9.329 1.00 97.06 191 ILE A C 1
ATOM 1482 O O . ILE A 1 191 ? -7.670 5.872 -8.569 1.00 97.06 191 ILE A O 1
ATOM 1486 N N . LYS A 1 192 ? -7.114 7.425 -10.076 1.00 97.44 192 LYS A N 1
ATOM 1487 C CA . LYS A 1 192 ? -8.394 8.137 -10.002 1.00 97.44 192 LYS A CA 1
ATOM 1488 C C . LYS A 1 192 ? -9.592 7.259 -10.384 1.00 97.44 192 LYS A C 1
ATOM 1490 O O . LYS A 1 192 ? -10.624 7.327 -9.719 1.00 97.44 192 LYS A O 1
ATOM 1495 N N . GLU A 1 193 ? -9.464 6.409 -11.404 1.00 97.19 193 GLU A N 1
ATOM 1496 C CA . GLU A 1 193 ? -10.495 5.434 -11.803 1.00 97.19 193 GLU A CA 1
ATOM 1497 C C . GLU A 1 193 ? -10.818 4.419 -10.694 1.00 97.19 193 GLU A C 1
ATOM 1499 O O . GLU A 1 193 ? -11.949 3.943 -10.611 1.00 97.19 193 GLU A O 1
ATOM 1504 N N . MET A 1 194 ? -9.862 4.113 -9.810 1.00 95.69 194 MET A N 1
ATOM 1505 C CA . MET A 1 194 ? -10.083 3.258 -8.635 1.00 95.69 194 MET A CA 1
ATOM 1506 C C . MET A 1 194 ? -10.977 3.922 -7.572 1.00 95.69 194 MET A C 1
ATOM 1508 O O . MET A 1 194 ? -11.418 3.259 -6.632 1.00 95.69 194 MET A O 1
ATOM 1512 N N . GLY A 1 195 ? -11.266 5.218 -7.717 1.00 95.81 195 GLY A N 1
ATOM 1513 C CA . GLY A 1 195 ? -12.089 5.993 -6.792 1.00 95.81 195 GLY A CA 1
ATOM 1514 C C . GLY A 1 195 ? -11.293 6.730 -5.718 1.00 95.81 195 GLY A C 1
ATOM 1515 O O . GLY A 1 195 ? -11.889 7.201 -4.755 1.00 95.81 195 GLY A O 1
ATOM 1516 N N . THR A 1 196 ? -9.971 6.837 -5.865 1.00 96.06 196 THR A N 1
ATOM 1517 C CA . THR A 1 196 ? -9.115 7.601 -4.947 1.00 96.06 196 THR A CA 1
ATOM 1518 C C . THR A 1 196 ? -8.949 9.036 -5.431 1.00 96.06 196 THR A C 1
ATOM 1520 O O . THR A 1 196 ? -8.574 9.249 -6.587 1.00 96.06 196 THR A O 1
ATOM 1523 N N . SER A 1 197 ? -9.234 10.022 -4.579 1.00 94.31 197 SER A N 1
ATOM 1524 C CA . SER A 1 197 ? -9.298 11.437 -4.982 1.00 94.31 197 SER A CA 1
ATOM 1525 C C . SER A 1 197 ? -8.088 12.273 -4.568 1.00 94.31 197 SER A C 1
ATOM 1527 O O . SER A 1 197 ? -7.832 13.307 -5.179 1.00 94.31 197 SER A O 1
ATOM 1529 N N . GLU A 1 198 ? -7.343 11.844 -3.551 1.00 97.19 198 GLU A N 1
ATOM 1530 C CA . GLU A 1 198 ? -6.212 12.583 -2.970 1.00 97.19 198 GLU A CA 1
ATOM 1531 C C . GLU A 1 198 ? -4.846 11.971 -3.320 1.00 97.19 198 GLU A C 1
ATOM 1533 O O . GLU A 1 198 ? -3.795 12.586 -3.093 1.00 97.19 198 GLU A O 1
ATOM 1538 N N . THR A 1 199 ? -4.858 10.757 -3.871 1.00 98.44 199 THR A N 1
ATOM 1539 C CA . THR A 1 199 ? -3.663 10.005 -4.234 1.00 98.44 199 THR A CA 1
ATOM 1540 C C . THR A 1 199 ? -3.127 10.450 -5.578 1.00 98.44 199 THR A C 1
ATOM 1542 O O . THR A 1 199 ? -3.777 10.287 -6.609 1.00 98.44 199 THR A O 1
ATOM 1545 N N . VAL A 1 200 ? -1.912 10.995 -5.569 1.00 98.44 200 VAL A N 1
ATOM 1546 C CA . VAL A 1 200 ? -1.231 11.479 -6.773 1.00 98.44 200 VAL A CA 1
ATOM 1547 C C . VAL A 1 200 ? 0.259 11.195 -6.653 1.00 98.44 200 VAL A C 1
ATOM 1549 O O . VAL A 1 200 ? 0.885 11.566 -5.662 1.00 98.44 200 VAL A O 1
ATOM 1552 N N . ILE A 1 201 ? 0.840 10.583 -7.684 1.00 98.62 201 ILE A N 1
ATOM 1553 C CA . ILE A 1 201 ? 2.290 10.494 -7.875 1.00 98.62 201 ILE A CA 1
ATOM 1554 C C . ILE A 1 201 ? 2.742 11.764 -8.600 1.00 98.62 201 ILE A C 1
ATOM 1556 O O . ILE A 1 201 ? 2.358 11.998 -9.750 1.00 98.62 201 ILE A O 1
ATOM 1560 N N . SER A 1 202 ? 3.565 12.580 -7.944 1.00 98.19 202 SER A N 1
ATOM 1561 C CA . SER A 1 202 ? 4.001 13.885 -8.461 1.00 98.19 202 SER A CA 1
ATOM 1562 C C . SER A 1 202 ? 5.460 13.871 -8.907 1.00 98.19 202 SER A C 1
ATOM 1564 O O . SER A 1 202 ? 5.771 14.358 -9.999 1.00 98.19 202 SER A O 1
ATOM 1566 N N . ASN A 1 203 ? 6.326 13.250 -8.109 1.00 97.88 203 ASN A N 1
ATOM 1567 C CA . ASN A 1 203 ? 7.778 13.249 -8.254 1.00 97.88 203 ASN A CA 1
ATOM 1568 C C . ASN A 1 203 ? 8.324 11.828 -8.457 1.00 97.88 203 ASN A C 1
ATOM 1570 O O . ASN A 1 203 ? 7.567 10.856 -8.523 1.00 97.88 203 ASN A O 1
ATOM 1574 N N . LYS A 1 204 ? 9.649 11.705 -8.590 1.00 96.00 204 LYS A N 1
ATOM 1575 C CA . LYS A 1 204 ? 10.321 10.411 -8.752 1.00 96.00 204 LYS A CA 1
ATOM 1576 C C . LYS A 1 204 ? 10.447 9.692 -7.410 1.00 96.00 204 LYS A C 1
ATOM 1578 O O . LYS A 1 204 ? 10.656 10.308 -6.368 1.00 96.00 204 LYS A O 1
ATOM 1583 N N . PHE A 1 205 ? 10.389 8.365 -7.439 1.00 96.81 205 PHE A N 1
ATOM 1584 C CA . PHE A 1 205 ? 10.683 7.540 -6.272 1.00 96.81 205 PHE A CA 1
ATOM 1585 C C . PHE A 1 205 ? 12.151 7.697 -5.860 1.00 96.81 205 PHE A C 1
ATOM 1587 O O . PHE A 1 205 ? 13.047 7.692 -6.707 1.00 96.81 205 PHE A O 1
ATOM 1594 N N . GLY A 1 206 ? 12.393 7.813 -4.553 1.00 93.62 206 GLY A N 1
ATOM 1595 C CA . GLY A 1 206 ? 13.701 8.140 -3.971 1.00 93.62 206 GLY A CA 1
ATOM 1596 C C . GLY A 1 206 ? 13.838 9.593 -3.516 1.00 93.62 206 GLY A C 1
ATOM 1597 O O . GLY A 1 206 ? 14.785 9.909 -2.800 1.00 93.62 206 GLY A O 1
ATOM 1598 N N . GLU A 1 207 ? 12.887 10.458 -3.869 1.00 94.38 207 GLU A N 1
ATOM 1599 C CA . GLU A 1 207 ? 12.753 11.783 -3.265 1.00 94.38 207 GLU A CA 1
ATOM 1600 C C . GLU A 1 207 ? 12.076 11.706 -1.886 1.00 94.38 207 GLU A C 1
ATOM 1602 O O . GLU A 1 207 ? 11.369 10.745 -1.574 1.00 94.38 207 GLU A O 1
ATOM 1607 N N . SER A 1 208 ? 12.278 12.736 -1.054 1.00 92.25 208 SER A N 1
ATOM 1608 C CA . SER A 1 208 ? 11.668 12.821 0.283 1.00 92.25 208 SER A CA 1
ATOM 1609 C C . SER A 1 208 ? 10.139 12.869 0.233 1.00 92.25 208 SER A C 1
ATOM 1611 O O . SER A 1 208 ? 9.478 12.381 1.147 1.00 92.25 208 SER A O 1
ATOM 1613 N N . VAL A 1 209 ? 9.585 13.432 -0.845 1.00 96.38 209 VAL A N 1
ATOM 1614 C CA . VAL A 1 209 ? 8.153 13.464 -1.141 1.00 96.38 209 VAL A CA 1
ATOM 1615 C C . VAL A 1 209 ? 7.951 13.031 -2.586 1.00 96.38 209 VAL A C 1
ATOM 1617 O O . VAL A 1 209 ? 8.303 13.757 -3.514 1.00 96.38 209 VAL A O 1
ATOM 1620 N N . VAL A 1 210 ? 7.349 11.859 -2.778 1.00 98.00 210 VAL A N 1
ATOM 1621 C CA . VAL A 1 210 ? 7.009 11.333 -4.109 1.00 98.00 210 VAL A CA 1
ATOM 1622 C C . VAL A 1 210 ? 5.630 11.828 -4.542 1.00 98.00 210 VAL A C 1
ATOM 1624 O O . VAL A 1 210 ? 5.384 12.068 -5.724 1.00 98.00 210 VAL A O 1
ATOM 1627 N N . GLY A 1 211 ? 4.721 12.021 -3.593 1.00 98.25 211 GLY A N 1
ATOM 1628 C CA . GLY A 1 211 ? 3.370 12.472 -3.883 1.00 98.25 211 GLY A CA 1
ATOM 1629 C C . GLY A 1 211 ? 2.515 12.556 -2.632 1.00 98.25 211 GLY A C 1
ATOM 1630 O O . GLY A 1 211 ? 3.040 12.730 -1.531 1.00 98.25 211 GLY A O 1
ATOM 1631 N N . THR A 1 212 ? 1.204 12.431 -2.808 1.00 98.31 212 THR A N 1
ATOM 1632 C CA . THR A 1 212 ? 0.227 12.546 -1.720 1.00 98.31 212 THR A CA 1
ATOM 1633 C C . THR A 1 212 ? -0.724 11.363 -1.674 1.00 98.31 212 THR A C 1
ATOM 1635 O O . THR A 1 212 ? -0.893 10.677 -2.676 1.00 98.31 212 THR A O 1
ATOM 1638 N N . THR A 1 213 ? -1.339 11.130 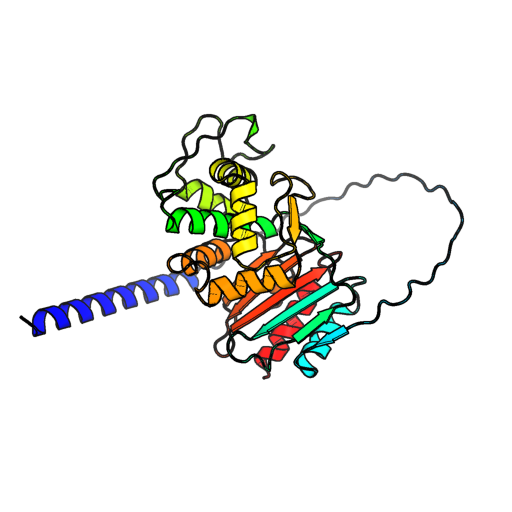-0.514 1.00 98.38 213 THR A N 1
ATOM 1639 C CA . THR A 1 213 ? -2.433 10.165 -0.304 1.00 98.38 213 THR A CA 1
ATOM 1640 C C . THR A 1 213 ? -3.281 10.577 0.903 1.00 98.38 213 THR A C 1
ATOM 1642 O O . THR A 1 213 ? -2.897 11.467 1.665 1.00 98.38 213 THR A O 1
ATOM 1645 N N . SER A 1 214 ? -4.409 9.901 1.117 1.00 98.19 214 SER A N 1
ATOM 1646 C CA . SER A 1 214 ? -5.250 10.003 2.317 1.00 98.19 214 SER A CA 1
ATOM 1647 C C . SER A 1 214 ? -5.482 8.626 2.958 1.00 98.19 214 SER A C 1
ATOM 1649 O O . SER A 1 214 ? -5.222 7.590 2.337 1.00 98.19 214 SER A O 1
ATOM 1651 N N . ALA A 1 215 ? -5.983 8.595 4.199 1.00 98.00 215 ALA A N 1
ATOM 1652 C CA . ALA A 1 215 ? -6.400 7.345 4.840 1.00 98.00 215 ALA A CA 1
ATOM 1653 C C . ALA A 1 215 ? -7.591 6.705 4.101 1.00 98.00 215 ALA A C 1
ATOM 1655 O O . ALA A 1 215 ? -7.670 5.481 3.993 1.00 98.00 215 ALA A O 1
ATOM 1656 N N . GLU A 1 216 ? -8.481 7.529 3.537 1.00 98.19 216 GLU A N 1
ATOM 1657 C CA . GLU A 1 216 ? -9.581 7.090 2.673 1.00 98.19 216 GLU A CA 1
ATOM 1658 C C . GLU A 1 216 ? -9.066 6.307 1.463 1.00 98.19 216 GLU A C 1
ATOM 1660 O O . GLU A 1 216 ? -9.469 5.165 1.246 1.00 98.19 216 GLU A O 1
ATOM 1665 N N . ASP A 1 217 ? -8.138 6.890 0.708 1.00 98.56 217 ASP A N 1
ATOM 1666 C CA . ASP A 1 217 ? -7.644 6.305 -0.536 1.00 98.56 217 ASP A CA 1
ATOM 1667 C C . ASP A 1 217 ? -6.866 5.009 -0.296 1.00 98.56 217 ASP A C 1
ATOM 1669 O O . ASP A 1 217 ? -7.001 4.035 -1.040 1.00 98.56 217 ASP A O 1
ATOM 1673 N N . LEU A 1 218 ? -6.092 4.962 0.788 1.00 98.62 218 LEU A N 1
ATOM 1674 C CA . LEU A 1 218 ? -5.417 3.748 1.232 1.00 98.62 218 LEU A CA 1
ATOM 1675 C C . LEU A 1 218 ? -6.419 2.650 1.622 1.00 98.62 218 LEU A C 1
ATOM 1677 O O . LEU A 1 218 ? -6.227 1.477 1.286 1.00 98.62 218 LEU A O 1
ATOM 1681 N N . ALA A 1 219 ? -7.515 3.010 2.295 1.00 98.38 219 ALA A N 1
ATOM 1682 C CA . ALA A 1 219 ? -8.577 2.063 2.614 1.00 98.38 219 ALA A CA 1
ATOM 1683 C C . ALA A 1 219 ? -9.283 1.552 1.345 1.00 98.38 219 ALA A C 1
ATOM 1685 O O . ALA A 1 219 ? -9.563 0.353 1.239 1.00 98.38 219 ALA A O 1
ATOM 1686 N N . ILE A 1 220 ? -9.527 2.433 0.366 1.00 98.25 220 ILE A N 1
ATOM 1687 C CA . ILE A 1 220 ? -10.083 2.087 -0.950 1.00 98.25 220 ILE A CA 1
ATOM 1688 C C . ILE A 1 220 ? -9.159 1.120 -1.692 1.00 98.25 220 ILE A C 1
ATOM 1690 O O . ILE A 1 220 ? -9.655 0.119 -2.209 1.00 98.25 220 ILE A O 1
ATOM 1694 N N . LEU A 1 221 ? -7.844 1.361 -1.698 1.00 98.31 221 LEU A N 1
ATOM 1695 C CA . LEU A 1 221 ? -6.849 0.472 -2.302 1.00 98.31 221 LEU A CA 1
ATOM 1696 C C . LEU A 1 221 ? -6.999 -0.962 -1.774 1.00 98.31 221 LEU A C 1
ATOM 1698 O O . LEU A 1 221 ? -7.278 -1.882 -2.544 1.00 98.31 221 LEU A O 1
ATOM 1702 N N . MET A 1 222 ? -6.875 -1.164 -0.458 1.00 98.06 222 MET A N 1
ATOM 1703 C CA . MET A 1 222 ? -6.915 -2.517 0.112 1.00 98.06 222 MET A CA 1
ATOM 1704 C C . MET A 1 222 ? -8.294 -3.170 -0.019 1.00 98.06 222 MET A C 1
ATOM 1706 O O . MET A 1 222 ? -8.384 -4.359 -0.325 1.00 98.06 222 MET A O 1
ATOM 1710 N N . LYS A 1 223 ? -9.382 -2.406 0.147 1.00 97.50 223 LYS A N 1
ATOM 1711 C CA . LYS A 1 223 ? -10.748 -2.918 -0.036 1.00 97.50 223 LYS A CA 1
ATOM 1712 C C . LYS A 1 223 ? -11.020 -3.333 -1.485 1.00 97.50 223 LYS A C 1
ATOM 1714 O O . LYS A 1 223 ? -11.702 -4.334 -1.713 1.00 97.50 223 LYS A O 1
ATOM 1719 N N . SER A 1 224 ? -10.525 -2.575 -2.460 1.00 96.56 224 SER A N 1
ATOM 1720 C CA . SER A 1 224 ? -10.712 -2.865 -3.888 1.00 96.56 224 SER A CA 1
ATOM 1721 C C . SER A 1 224 ? -9.930 -4.101 -4.312 1.00 96.56 224 SER A C 1
ATOM 1723 O O . SER A 1 224 ? -10.465 -4.942 -5.037 1.00 96.56 224 SER A O 1
ATOM 1725 N N . LEU A 1 225 ? -8.705 -4.244 -3.797 1.00 96.75 225 LEU A N 1
ATOM 1726 C CA . LEU A 1 225 ? -7.889 -5.438 -3.987 1.00 96.75 225 LEU A CA 1
ATOM 1727 C C . LEU A 1 225 ? -8.545 -6.671 -3.363 1.00 96.75 225 LEU A C 1
ATOM 1729 O O . LEU A 1 225 ? -8.728 -7.667 -4.056 1.00 96.75 225 LEU A O 1
ATOM 1733 N N . TYR A 1 226 ? -8.979 -6.589 -2.103 1.00 95.94 226 TYR A N 1
ATOM 1734 C CA . TYR A 1 226 ? -9.649 -7.700 -1.421 1.00 95.94 226 TYR A CA 1
ATOM 1735 C C . TYR A 1 226 ? -10.909 -8.175 -2.155 1.00 95.94 226 TYR A C 1
ATOM 1737 O O . TYR A 1 226 ? -11.121 -9.372 -2.317 1.00 95.94 226 TYR A O 1
ATOM 1745 N N . ASN A 1 227 ? -11.740 -7.243 -2.629 1.00 93.69 227 ASN A N 1
ATOM 1746 C CA . ASN A 1 227 ? -12.999 -7.583 -3.294 1.00 93.69 227 ASN A CA 1
ATOM 1747 C C . ASN A 1 227 ? -12.840 -7.992 -4.768 1.00 93.69 227 ASN A C 1
ATOM 1749 O O . ASN A 1 227 ? -13.842 -8.330 -5.394 1.00 93.69 227 ASN A O 1
ATOM 1753 N N . GLY A 1 228 ? -11.643 -7.887 -5.356 1.00 92.69 228 GLY A N 1
ATOM 1754 C CA . 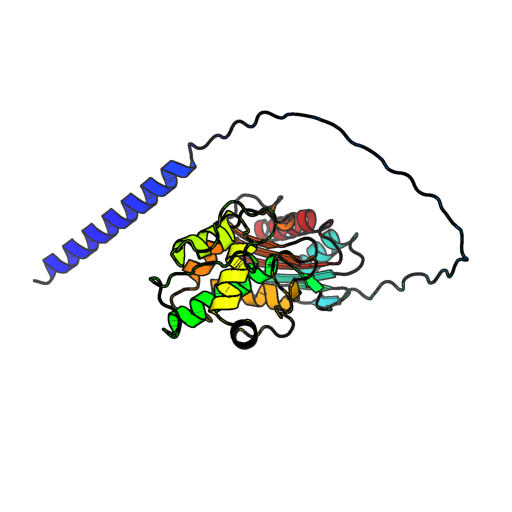GLY A 1 228 ? -11.426 -8.215 -6.772 1.00 92.69 228 GLY A CA 1
ATOM 1755 C C . GLY A 1 228 ? -12.110 -7.277 -7.778 1.00 92.69 228 GLY A C 1
ATOM 1756 O O . GLY A 1 228 ? -12.152 -7.590 -8.959 1.00 92.69 228 GLY A O 1
ATOM 1757 N N . LYS A 1 229 ? -12.677 -6.142 -7.340 1.00 83.00 229 LYS A N 1
ATOM 1758 C CA . LYS A 1 229 ? -13.568 -5.317 -8.184 1.00 83.00 229 LYS A CA 1
ATOM 1759 C C . LYS A 1 229 ? -12.847 -4.407 -9.176 1.00 83.00 229 LYS A C 1
ATOM 1761 O O . LYS A 1 229 ? -13.429 -4.058 -10.194 1.00 83.00 229 LYS A O 1
ATOM 1766 N N . PHE A 1 230 ? -11.630 -3.967 -8.857 1.00 92.62 230 PHE A N 1
ATOM 1767 C CA . PHE A 1 230 ? -10.895 -3.024 -9.709 1.00 92.62 230 PHE A CA 1
ATOM 1768 C C . PHE A 1 230 ? -9.948 -3.720 -10.700 1.00 92.62 230 PHE A C 1
ATOM 1770 O O . PHE A 1 230 ? -9.782 -3.258 -11.834 1.00 92.62 230 PHE A O 1
ATOM 1777 N N . LEU A 1 231 ? -9.358 -4.835 -10.255 1.00 92.25 231 LEU A N 1
ATOM 1778 C CA . LEU A 1 231 ? -8.473 -5.717 -11.013 1.00 92.25 231 LEU A CA 1
ATOM 1779 C C . LEU A 1 231 ? -9.030 -7.140 -10.931 1.00 92.25 231 LEU A C 1
ATOM 1781 O O . LEU A 1 231 ? -8.724 -7.870 -9.986 1.00 92.25 231 LEU A O 1
ATOM 1785 N N . GLU A 1 232 ? -9.863 -7.523 -11.893 1.00 85.00 232 GLU A N 1
ATOM 1786 C CA . GLU A 1 232 ? -10.562 -8.812 -11.883 1.00 85.00 232 GLU A CA 1
ATOM 1787 C C . GLU A 1 232 ? -9.580 -9.984 -11.761 1.00 85.00 232 GLU A C 1
ATOM 1789 O O . GLU A 1 232 ? -9.672 -10.797 -10.841 1.00 85.00 232 GLU A O 1
ATOM 1794 N N . ASN A 1 233 ? -8.592 -10.046 -12.657 1.00 89.44 233 ASN A N 1
ATOM 1795 C CA . ASN A 1 233 ? -7.692 -11.198 -12.755 1.00 89.44 233 ASN A CA 1
ATOM 1796 C C . ASN A 1 233 ? -6.392 -11.014 -11.965 1.00 89.44 233 ASN A C 1
ATOM 1798 O O . ASN A 1 233 ? -5.655 -11.980 -11.762 1.00 89.44 233 ASN A O 1
ATOM 1802 N N . TYR A 1 234 ? -6.100 -9.791 -11.514 1.00 95.94 234 TYR A N 1
ATOM 1803 C CA . TYR A 1 234 ? -4.804 -9.459 -10.917 1.00 95.94 234 TYR A CA 1
ATOM 1804 C C . TYR A 1 234 ? -4.856 -8.949 -9.480 1.00 95.94 234 TYR A C 1
ATOM 1806 O O . TYR A 1 234 ? -3.790 -8.776 -8.886 1.00 95.94 234 TYR A O 1
ATOM 1814 N N . SER A 1 235 ? -6.031 -8.776 -8.866 1.00 96.06 235 SER A N 1
ATOM 1815 C CA . SER A 1 235 ? -6.122 -8.371 -7.454 1.00 96.06 235 SER A CA 1
ATOM 1816 C C . SER A 1 235 ? -5.283 -9.259 -6.526 1.00 96.06 235 SER A C 1
ATOM 1818 O O . SER A 1 235 ? -4.453 -8.758 -5.765 1.00 96.06 235 SER A O 1
ATOM 1820 N N . ASN A 1 236 ? -5.397 -10.586 -6.652 1.00 95.12 236 ASN A N 1
ATOM 1821 C CA . ASN A 1 236 ? -4.594 -11.526 -5.860 1.00 95.12 236 ASN A CA 1
ATOM 1822 C C . ASN A 1 236 ? -3.096 -11.438 -6.178 1.00 95.12 236 ASN A C 1
ATOM 1824 O O . ASN A 1 236 ? -2.259 -11.641 -5.298 1.00 95.12 236 ASN A O 1
ATOM 1828 N N . THR A 1 237 ? -2.734 -11.117 -7.421 1.00 96.12 237 THR A N 1
ATOM 1829 C CA . THR A 1 237 ? -1.334 -10.942 -7.815 1.00 96.12 237 THR A CA 1
ATOM 1830 C C . THR A 1 237 ? -0.735 -9.676 -7.203 1.00 96.12 237 THR A C 1
ATOM 1832 O O . THR A 1 237 ? 0.409 -9.707 -6.748 1.00 96.12 237 THR A O 1
ATOM 1835 N N . VAL A 1 238 ? -1.503 -8.585 -7.124 1.00 97.31 238 VAL A N 1
ATOM 1836 C CA . VAL A 1 238 ? -1.096 -7.367 -6.406 1.00 97.31 238 VAL A CA 1
ATOM 1837 C C . VAL A 1 238 ? -0.943 -7.653 -4.916 1.00 97.31 238 VAL A C 1
ATOM 1839 O O . VAL A 1 238 ? 0.102 -7.338 -4.354 1.00 97.31 238 VAL A O 1
ATOM 1842 N N . LEU A 1 239 ? -1.928 -8.306 -4.291 1.00 97.31 239 LEU A N 1
ATOM 1843 C CA . LEU A 1 239 ? -1.871 -8.695 -2.877 1.00 97.31 239 LEU A CA 1
ATOM 1844 C C . LEU A 1 239 ? -0.658 -9.588 -2.576 1.00 97.31 239 LEU A C 1
ATOM 1846 O O . LEU A 1 239 ? 0.060 -9.353 -1.606 1.00 97.31 239 LEU A O 1
ATOM 1850 N N . THR A 1 240 ? -0.364 -10.552 -3.450 1.00 95.88 240 THR A N 1
ATOM 1851 C CA . THR A 1 240 ? 0.835 -11.398 -3.345 1.00 95.88 240 THR A CA 1
ATOM 1852 C C . THR A 1 240 ? 2.105 -10.560 -3.461 1.00 95.88 240 THR A C 1
ATOM 1854 O O . THR A 1 240 ? 3.015 -10.720 -2.654 1.00 95.88 240 THR A O 1
ATOM 1857 N N . GLY A 1 241 ? 2.165 -9.615 -4.401 1.00 95.88 241 GLY A N 1
ATOM 1858 C CA . GLY A 1 241 ? 3.279 -8.671 -4.505 1.00 95.88 241 GLY A CA 1
ATOM 1859 C C . GLY A 1 241 ? 3.487 -7.886 -3.209 1.00 95.88 241 GLY A C 1
ATOM 1860 O O . GLY A 1 241 ? 4.590 -7.881 -2.665 1.00 95.88 241 GLY A O 1
ATOM 1861 N N . LEU A 1 242 ? 2.420 -7.300 -2.666 1.00 96.50 242 LEU A N 1
ATOM 1862 C CA . LEU A 1 242 ? 2.451 -6.546 -1.410 1.00 96.50 242 LEU A CA 1
ATOM 1863 C C . LEU A 1 242 ? 2.838 -7.409 -0.203 1.00 96.50 242 LEU A C 1
ATOM 1865 O O . LEU A 1 242 ? 3.539 -6.929 0.678 1.00 96.50 242 LEU A O 1
ATOM 1869 N N . SER A 1 243 ? 2.471 -8.694 -0.170 1.00 95.75 243 SER A N 1
ATOM 1870 C CA . SER A 1 243 ? 2.912 -9.601 0.903 1.00 95.75 243 SER A CA 1
ATOM 1871 C C . SER A 1 243 ? 4.430 -9.831 0.928 1.00 95.75 243 SER A C 1
ATOM 1873 O O . SER A 1 243 ? 4.974 -10.237 1.951 1.00 95.75 243 SER A O 1
ATOM 1875 N N . THR A 1 244 ? 5.126 -9.542 -0.179 1.00 95.88 244 THR A N 1
ATOM 1876 C CA . THR A 1 244 ? 6.595 -9.606 -0.256 1.00 95.88 244 THR A CA 1
ATOM 1877 C C . THR A 1 244 ? 7.275 -8.285 0.089 1.00 95.88 244 THR A C 1
ATOM 1879 O O . THR A 1 244 ? 8.503 -8.224 0.075 1.00 95.88 244 THR A O 1
ATOM 1882 N N . TYR A 1 245 ? 6.509 -7.229 0.385 1.00 95.88 245 TYR A N 1
ATOM 1883 C CA . TYR A 1 245 ? 7.055 -5.915 0.700 1.00 95.88 245 TYR A CA 1
ATOM 1884 C C . TYR A 1 245 ? 7.982 -5.984 1.920 1.00 95.88 245 TYR A C 1
ATOM 1886 O O . TYR A 1 245 ? 7.591 -6.437 2.997 1.00 95.88 245 TYR A O 1
ATOM 1894 N N . SER A 1 246 ? 9.235 -5.565 1.741 1.00 90.44 246 SER A N 1
ATOM 1895 C CA . SER A 1 246 ? 10.299 -5.834 2.717 1.00 90.44 246 SER A CA 1
ATOM 1896 C C . SER A 1 246 ? 10.321 -4.888 3.914 1.00 90.44 246 SER A C 1
ATOM 1898 O O . SER A 1 246 ? 10.862 -5.242 4.964 1.00 90.44 246 SER A O 1
ATOM 1900 N N . VAL A 1 247 ? 9.729 -3.699 3.790 1.00 92.94 247 VAL A N 1
ATOM 1901 C CA . VAL A 1 247 ? 9.710 -2.701 4.864 1.00 92.94 247 VAL A CA 1
ATOM 1902 C C . VAL A 1 247 ? 8.446 -2.876 5.694 1.00 92.94 247 VAL A C 1
ATOM 1904 O O . VAL A 1 247 ? 7.337 -2.613 5.236 1.00 92.94 247 VAL A O 1
ATOM 1907 N N . LYS A 1 248 ? 8.600 -3.319 6.943 1.00 92.00 248 LYS A N 1
ATOM 1908 C CA . LYS A 1 248 ? 7.467 -3.480 7.862 1.00 92.00 248 LYS A CA 1
ATOM 1909 C C . LYS A 1 248 ? 7.058 -2.137 8.459 1.00 92.00 248 LYS A C 1
ATOM 1911 O O . LYS A 1 248 ? 7.846 -1.513 9.168 1.00 92.00 248 LYS A O 1
ATOM 1916 N N . SER A 1 249 ? 5.815 -1.723 8.216 1.00 95.31 249 SER A N 1
ATOM 1917 C CA . SER A 1 249 ? 5.231 -0.573 8.905 1.00 95.31 249 SER A CA 1
ATOM 1918 C C . SER A 1 249 ? 5.107 -0.843 10.411 1.00 95.31 249 SER A C 1
ATOM 1920 O O . SER A 1 249 ? 4.655 -1.926 10.797 1.00 95.31 249 SER A O 1
ATOM 1922 N N . PRO A 1 250 ? 5.395 0.144 11.283 1.00 97.25 250 PRO A N 1
ATOM 1923 C CA . PRO A 1 250 ? 5.112 0.030 12.709 1.00 97.25 250 PRO A CA 1
ATOM 1924 C C . PRO A 1 250 ? 3.661 -0.341 13.020 1.00 97.25 250 PRO A C 1
ATOM 1926 O O . PRO A 1 250 ? 3.425 -0.991 14.036 1.00 97.25 250 PRO A O 1
ATOM 1929 N N . LEU A 1 251 ? 2.717 -0.002 12.128 1.00 98.25 251 LEU A N 1
ATOM 1930 C CA . LEU A 1 251 ? 1.291 -0.319 12.250 1.00 98.25 251 LEU A CA 1
ATOM 1931 C C . LEU A 1 251 ? 1.030 -1.796 12.550 1.00 98.25 251 LEU A C 1
ATOM 1933 O O . LEU A 1 251 ? 0.101 -2.123 13.278 1.00 98.25 251 LEU A O 1
ATOM 1937 N N . VAL A 1 252 ? 1.850 -2.693 12.007 1.00 97.25 252 VAL A N 1
ATOM 1938 C CA . VAL A 1 252 ? 1.614 -4.138 12.095 1.00 97.25 252 VAL A CA 1
ATOM 1939 C C . VAL A 1 252 ? 2.498 -4.839 13.125 1.00 97.25 252 VAL A C 1
ATOM 1941 O O . VAL A 1 252 ? 2.314 -6.024 13.376 1.00 97.25 252 VAL A O 1
ATOM 1944 N N . ASN A 1 253 ? 3.433 -4.127 13.766 1.00 96.00 253 ASN A N 1
ATOM 1945 C CA . ASN A 1 253 ? 4.462 -4.736 14.622 1.00 96.00 253 ASN A CA 1
ATOM 1946 C C . ASN A 1 253 ? 3.912 -5.441 15.869 1.00 96.00 253 ASN A C 1
ATOM 1948 O O . ASN A 1 253 ? 4.575 -6.325 16.407 1.00 96.00 253 ASN A O 1
ATOM 1952 N N . LYS A 1 254 ? 2.732 -5.034 16.346 1.00 97.06 254 LYS A N 1
ATOM 1953 C CA . LYS A 1 254 ? 2.073 -5.613 17.526 1.00 97.06 254 LYS A CA 1
ATOM 1954 C C . LYS A 1 254 ? 0.849 -6.471 17.178 1.00 97.06 254 LYS A C 1
ATOM 1956 O O . LYS A 1 254 ? 0.143 -6.907 18.081 1.00 97.06 254 LYS A O 1
ATOM 1961 N N . ILE A 1 255 ? 0.588 -6.711 15.892 1.00 96.50 255 ILE A N 1
ATOM 1962 C CA . ILE A 1 255 ? -0.498 -7.588 15.446 1.00 96.50 255 ILE A CA 1
ATOM 1963 C C . ILE A 1 255 ? 0.056 -9.012 15.355 1.00 96.50 255 ILE A C 1
ATOM 1965 O O . ILE A 1 255 ? 1.085 -9.248 14.726 1.00 96.50 255 ILE A O 1
ATOM 1969 N N . SER A 1 256 ? -0.621 -9.963 15.993 1.00 92.00 256 SER A N 1
ATOM 1970 C CA . SER A 1 256 ? -0.236 -11.378 16.024 1.00 92.00 256 SER A CA 1
ATOM 1971 C C . SER A 1 256 ? -1.390 -12.266 15.562 1.00 92.00 256 SER A C 1
ATOM 1973 O O . SER A 1 256 ? -2.531 -11.812 15.500 1.00 92.00 256 SER A O 1
ATOM 1975 N N . ASN A 1 257 ? -1.085 -13.526 15.229 1.00 91.88 257 ASN A N 1
ATOM 1976 C CA . ASN A 1 257 ? -2.069 -14.539 14.819 1.00 91.88 257 ASN A CA 1
ATOM 1977 C C . ASN A 1 257 ? -2.957 -14.099 13.640 1.00 91.88 257 ASN A C 1
ATOM 1979 O O . ASN A 1 257 ? -4.155 -14.370 13.607 1.00 91.88 257 ASN A O 1
ATOM 1983 N N . ALA A 1 258 ? -2.363 -13.394 12.677 1.00 95.75 258 ALA A N 1
ATOM 1984 C CA . ALA A 1 258 ? -3.057 -12.895 11.500 1.00 95.75 258 ALA A CA 1
ATOM 1985 C C . ALA A 1 258 ? -2.167 -12.987 10.258 1.00 95.75 258 ALA A C 1
ATOM 1987 O O . ALA A 1 258 ? -0.951 -12.792 10.328 1.00 95.75 258 ALA A O 1
ATOM 1988 N N . ASN A 1 259 ? -2.789 -13.219 9.105 1.00 96.81 259 ASN A N 1
ATOM 1989 C CA . ASN A 1 259 ? -2.178 -12.925 7.819 1.00 96.81 259 ASN A CA 1
ATOM 1990 C C . ASN A 1 259 ? -2.273 -11.413 7.571 1.00 96.81 259 ASN A C 1
ATOM 1992 O O . ASN A 1 259 ? -3.350 -10.826 7.698 1.00 96.81 259 ASN A O 1
ATOM 1996 N N . ILE A 1 260 ? -1.143 -10.785 7.256 1.00 97.62 260 ILE A N 1
ATOM 1997 C CA . ILE A 1 260 ? -1.036 -9.333 7.130 1.00 97.62 260 ILE A CA 1
ATOM 1998 C C . ILE A 1 260 ? -0.415 -8.995 5.779 1.00 97.62 260 ILE A C 1
ATOM 2000 O O . ILE A 1 260 ? 0.707 -9.403 5.480 1.00 97.62 260 ILE A O 1
ATOM 2004 N N . ILE A 1 261 ? -1.127 -8.182 5.003 1.00 98.38 261 ILE A N 1
ATOM 2005 C CA . ILE A 1 261 ? -0.618 -7.539 3.790 1.00 98.38 261 ILE A CA 1
ATOM 2006 C C . ILE A 1 261 ? -0.602 -6.043 4.056 1.00 98.38 261 ILE A C 1
ATOM 2008 O O . ILE A 1 261 ? -1.625 -5.470 4.421 1.00 98.38 261 ILE A O 1
ATOM 2012 N N . GLN A 1 262 ? 0.554 -5.404 3.907 1.00 97.88 262 GLN A N 1
ATOM 2013 C CA . GLN A 1 262 ? 0.733 -4.021 4.336 1.00 97.88 262 GLN A CA 1
ATOM 2014 C C . GLN A 1 262 ? 1.661 -3.246 3.417 1.00 97.88 262 GLN A C 1
ATOM 2016 O O . GLN A 1 262 ? 2.535 -3.819 2.768 1.00 97.88 262 GLN A O 1
ATOM 2021 N N . ILE A 1 263 ? 1.485 -1.933 3.425 1.00 97.75 263 ILE A N 1
ATOM 2022 C CA . ILE A 1 263 ? 2.453 -0.979 2.906 1.00 97.75 263 ILE A CA 1
ATOM 2023 C C . ILE A 1 263 ? 2.375 0.289 3.755 1.00 97.75 263 ILE A C 1
ATOM 2025 O O . ILE A 1 263 ? 1.321 0.621 4.303 1.00 97.75 263 ILE A O 1
ATOM 2029 N N . GLY A 1 264 ? 3.497 0.975 3.910 1.00 95.00 264 GLY A N 1
ATOM 2030 C CA . GLY A 1 264 ? 3.554 2.176 4.719 1.00 95.00 264 GLY A CA 1
ATOM 2031 C C . GLY A 1 264 ? 4.896 2.876 4.637 1.00 95.00 264 GLY A C 1
ATOM 2032 O O . GLY A 1 264 ? 5.897 2.320 4.181 1.00 95.00 264 GLY A O 1
ATOM 2033 N N . ASP A 1 265 ? 4.876 4.094 5.144 1.00 92.00 265 ASP A N 1
ATOM 2034 C CA . ASP A 1 265 ? 5.967 5.041 5.292 1.00 92.00 265 ASP A CA 1
ATOM 2035 C C . ASP A 1 265 ? 5.826 5.764 6.652 1.00 92.00 265 ASP A C 1
ATOM 2037 O O . ASP A 1 265 ? 5.164 5.281 7.577 1.00 92.00 265 ASP A O 1
ATOM 2041 N N . ASN A 1 266 ? 6.524 6.886 6.849 1.00 93.56 266 ASN A N 1
ATOM 2042 C CA . ASN A 1 266 ? 6.542 7.574 8.144 1.00 93.56 266 ASN A CA 1
ATOM 2043 C C . ASN A 1 266 ? 5.228 8.303 8.471 1.00 93.56 266 ASN A C 1
ATOM 2045 O O . ASN A 1 266 ? 4.910 8.504 9.638 1.00 93.56 266 ASN A O 1
ATOM 2049 N N . THR A 1 267 ? 4.486 8.722 7.451 1.00 95.62 267 THR A N 1
ATOM 2050 C CA . THR A 1 267 ? 3.278 9.555 7.571 1.00 95.62 267 THR A CA 1
ATOM 2051 C C . THR A 1 267 ? 2.008 8.807 7.194 1.00 95.62 267 THR A C 1
ATOM 2053 O O . THR A 1 267 ? 0.913 9.293 7.469 1.00 95.62 267 THR A O 1
ATOM 2056 N N . SER A 1 268 ? 2.120 7.627 6.583 1.00 96.94 268 SER A N 1
ATOM 2057 C CA . SER A 1 268 ? 0.966 6.827 6.201 1.00 96.94 268 SER A CA 1
ATOM 2058 C C . SER A 1 268 ? 1.237 5.337 6.333 1.00 96.94 268 SER A C 1
ATOM 2060 O O . SER A 1 268 ? 2.377 4.880 6.262 1.00 96.94 268 SER A O 1
ATOM 2062 N N . ALA A 1 269 ? 0.186 4.566 6.565 1.00 98.19 269 ALA A N 1
ATOM 2063 C CA . ALA A 1 269 ? 0.256 3.119 6.518 1.00 98.19 269 ALA A CA 1
ATOM 2064 C C . ALA A 1 269 ? -1.120 2.532 6.243 1.00 98.19 269 ALA A C 1
ATOM 2066 O O . ALA A 1 269 ? -2.148 3.077 6.652 1.00 98.19 269 ALA A O 1
ATOM 2067 N N . VAL A 1 270 ? -1.128 1.369 5.604 1.00 98.75 270 VAL A N 1
ATOM 2068 C CA . VAL A 1 270 ? -2.323 0.555 5.463 1.00 98.75 270 VAL A CA 1
ATOM 2069 C C . VAL A 1 270 ? -2.000 -0.919 5.620 1.00 98.75 270 VAL A C 1
ATOM 2071 O O . VAL A 1 270 ? -0.977 -1.403 5.137 1.00 98.75 270 VAL A O 1
ATOM 2074 N N . ALA A 1 271 ? -2.887 -1.637 6.296 1.00 98.69 271 ALA A N 1
ATOM 2075 C CA . ALA A 1 271 ? -2.810 -3.074 6.467 1.00 98.69 271 ALA A CA 1
ATOM 2076 C C . ALA A 1 271 ? -4.167 -3.716 6.178 1.00 98.69 271 ALA A C 1
ATOM 2078 O O . ALA A 1 271 ? -5.182 -3.306 6.737 1.00 98.69 271 ALA A O 1
ATOM 2079 N N . LEU A 1 272 ? -4.167 -4.746 5.338 1.00 98.69 272 LEU A N 1
ATOM 2080 C CA . LEU A 1 272 ? -5.212 -5.755 5.267 1.00 98.69 272 LEU A CA 1
ATOM 2081 C C . LEU A 1 272 ? -4.839 -6.869 6.246 1.00 98.69 272 LEU A C 1
ATOM 2083 O O . LEU A 1 272 ? -3.822 -7.542 6.070 1.00 98.69 272 LEU A O 1
ATOM 2087 N N . VAL A 1 273 ? -5.659 -7.049 7.274 1.00 98.44 273 VAL A N 1
ATOM 2088 C CA . VAL A 1 273 ? -5.458 -8.039 8.330 1.00 98.44 273 VAL A CA 1
ATOM 2089 C C . VAL A 1 273 ? -6.538 -9.103 8.210 1.00 98.44 273 VAL A C 1
ATOM 2091 O O . VAL A 1 273 ? -7.728 -8.793 8.176 1.00 98.44 273 VAL A O 1
ATOM 2094 N N . THR A 1 274 ? -6.120 -10.362 8.125 1.00 97.50 274 THR A N 1
ATOM 2095 C CA . THR A 1 274 ? -7.018 -11.515 8.046 1.00 97.50 274 THR A CA 1
ATOM 2096 C C . THR A 1 274 ? -6.711 -12.495 9.169 1.00 97.50 274 THR A C 1
ATOM 2098 O O . THR A 1 274 ? -5.602 -13.018 9.262 1.00 97.50 274 THR A O 1
ATOM 2101 N N . THR A 1 275 ? -7.709 -12.742 10.008 1.00 94.81 275 THR A N 1
ATOM 2102 C CA . THR A 1 275 ? -7.736 -13.791 11.031 1.00 94.81 275 THR A CA 1
ATOM 2103 C C . THR A 1 275 ? -8.745 -14.867 10.626 1.00 94.81 275 THR A C 1
ATOM 2105 O O . THR A 1 275 ? -9.437 -14.733 9.614 1.00 94.81 275 THR A O 1
ATOM 2108 N N . ASP A 1 276 ? -8.888 -15.913 11.439 1.00 90.25 276 ASP A N 1
ATOM 2109 C CA . ASP A 1 276 ? -9.878 -16.974 11.204 1.00 90.25 276 ASP A CA 1
ATOM 2110 C C . ASP A 1 276 ? -11.324 -16.450 11.179 1.00 90.25 276 ASP A C 1
ATOM 2112 O O . ASP A 1 276 ? -12.199 -17.040 10.544 1.00 90.25 276 ASP A O 1
ATOM 2116 N N . LYS A 1 277 ? -11.585 -15.328 11.862 1.00 89.69 277 LYS A N 1
ATOM 2117 C CA . LYS A 1 277 ? -12.930 -14.758 12.023 1.00 89.69 277 LYS A CA 1
ATOM 2118 C C . LYS A 1 277 ? -13.148 -13.491 11.200 1.00 89.69 277 LYS A C 1
ATOM 2120 O O . LYS A 1 277 ? -14.231 -13.308 10.642 1.00 89.69 277 LYS A O 1
ATOM 2125 N N . HIS A 1 278 ? -12.130 -12.638 11.076 1.00 94.50 278 HIS A N 1
ATOM 2126 C CA . HIS A 1 278 ? -12.282 -11.297 10.512 1.00 94.50 278 HIS A CA 1
ATOM 2127 C C . HIS A 1 278 ? -11.311 -11.044 9.365 1.00 94.50 278 HIS A C 1
ATOM 2129 O O . HIS A 1 278 ? -10.161 -11.473 9.380 1.00 94.50 278 HIS A O 1
ATOM 2135 N N . SER A 1 279 ? -11.777 -10.281 8.381 1.00 97.44 279 SER A N 1
ATOM 2136 C CA . SER A 1 279 ? -10.927 -9.648 7.377 1.00 97.44 279 SER A CA 1
ATOM 2137 C C . SER A 1 279 ? -11.219 -8.160 7.435 1.00 97.44 279 SER A C 1
ATOM 2139 O O . SER A 1 279 ? -12.358 -7.754 7.205 1.00 97.44 279 SER A O 1
ATOM 2141 N N . TYR A 1 280 ? -10.224 -7.351 7.775 1.00 98.56 280 TYR A N 1
ATOM 2142 C CA . TYR A 1 280 ? -10.413 -5.920 7.969 1.00 98.56 280 TYR A CA 1
ATOM 2143 C C . TYR A 1 280 ? -9.211 -5.117 7.480 1.00 98.56 280 TYR A C 1
ATOM 2145 O O . TYR A 1 280 ? -8.090 -5.615 7.391 1.00 98.56 280 TYR A O 1
ATOM 2153 N N . VAL A 1 281 ? -9.458 -3.857 7.139 1.00 98.75 281 VAL A N 1
ATOM 2154 C CA . VAL A 1 281 ? -8.442 -2.890 6.727 1.00 98.75 281 VAL A CA 1
ATOM 2155 C C . VAL A 1 281 ? -8.245 -1.872 7.835 1.00 98.75 281 VAL A C 1
ATOM 2157 O O . VAL A 1 281 ? -9.222 -1.343 8.359 1.00 98.75 281 VAL A O 1
ATOM 2160 N N . ILE A 1 282 ? -6.989 -1.567 8.150 1.00 98.75 282 ILE A N 1
ATOM 2161 C CA . ILE A 1 282 ? -6.597 -0.394 8.932 1.00 98.75 282 ILE A CA 1
ATOM 2162 C C . ILE A 1 282 ? -5.831 0.5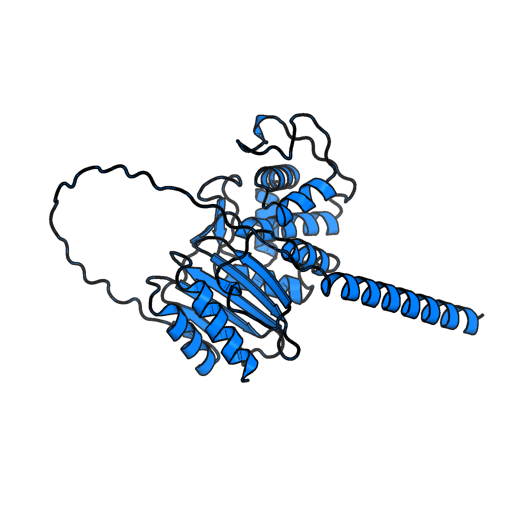31 7.995 1.00 98.75 282 ILE A C 1
ATOM 2164 O O . ILE A 1 282 ? -4.785 0.132 7.494 1.00 98.75 282 ILE A O 1
ATOM 2168 N N . ALA A 1 283 ? -6.322 1.745 7.774 1.00 98.69 283 ALA A N 1
ATOM 2169 C CA . ALA A 1 283 ? -5.617 2.802 7.060 1.00 98.69 283 ALA A CA 1
ATOM 2170 C C . ALA A 1 283 ? -5.413 3.999 7.989 1.00 98.69 283 ALA A C 1
ATOM 2172 O O . ALA A 1 283 ? -6.326 4.380 8.723 1.00 98.69 283 ALA A O 1
ATOM 2173 N N . VAL A 1 284 ? -4.220 4.584 7.965 1.00 98.38 284 VAL A N 1
ATOM 2174 C CA . VAL A 1 284 ? -3.872 5.734 8.800 1.00 98.38 284 VAL A CA 1
ATOM 2175 C C . VAL A 1 284 ? -2.987 6.712 8.044 1.00 98.38 284 VAL A C 1
ATOM 2177 O O . VAL A 1 284 ? -2.052 6.311 7.350 1.00 98.38 284 VAL A O 1
ATOM 2180 N N . THR A 1 285 ? -3.251 8.000 8.235 1.00 97.69 285 THR A N 1
ATOM 2181 C CA . THR A 1 285 ? -2.328 9.096 7.942 1.00 97.69 285 THR A CA 1
ATOM 2182 C C . THR A 1 285 ? -2.092 9.924 9.203 1.00 97.69 285 THR A C 1
ATOM 2184 O O . THR A 1 285 ? -2.972 10.059 10.052 1.00 97.69 285 THR A O 1
ATOM 2187 N N . SER A 1 286 ? -0.874 10.433 9.373 1.00 95.56 286 SER A N 1
ATOM 2188 C CA . SER A 1 286 ? -0.451 11.228 10.530 1.00 95.56 286 SER A CA 1
ATOM 2189 C C . SER A 1 286 ? 0.815 12.026 10.197 1.00 95.56 286 SER A C 1
ATOM 2191 O O . SER A 1 286 ? 1.480 11.778 9.192 1.00 95.56 286 SER A O 1
ATOM 2193 N N . GLN A 1 287 ? 1.196 12.967 11.061 1.00 92.38 287 GLN A N 1
ATOM 2194 C CA . GLN A 1 287 ? 2.478 13.683 10.957 1.00 92.38 287 GLN A CA 1
ATOM 2195 C C . GLN A 1 287 ? 3.699 12.760 11.114 1.00 92.38 287 GLN A C 1
ATOM 2197 O O . GLN A 1 287 ? 4.771 13.053 10.588 1.00 92.38 287 GLN A O 1
ATOM 2202 N N . ASN A 1 288 ? 3.554 11.672 11.872 1.00 93.06 288 ASN A N 1
ATOM 2203 C CA . ASN A 1 288 ? 4.571 10.642 12.080 1.00 93.06 288 ASN A CA 1
ATOM 2204 C C . ASN A 1 288 ? 3.912 9.314 12.498 1.00 93.06 288 ASN A C 1
ATOM 2206 O O . ASN A 1 288 ? 2.710 9.259 12.777 1.00 93.06 288 ASN A O 1
ATOM 2210 N N . ASN A 1 289 ? 4.712 8.254 12.593 1.00 94.94 289 ASN A N 1
ATOM 2211 C CA . ASN A 1 289 ? 4.248 6.895 12.869 1.00 94.94 289 ASN A CA 1
ATOM 2212 C C . ASN A 1 289 ? 4.312 6.486 14.355 1.00 94.94 289 ASN A C 1
ATOM 2214 O O . ASN A 1 289 ? 4.116 5.310 14.667 1.00 94.94 289 ASN A O 1
ATOM 2218 N N . ASN A 1 290 ? 4.529 7.423 15.287 1.00 95.75 290 ASN A N 1
ATOM 2219 C CA . ASN A 1 290 ? 4.742 7.112 16.710 1.00 95.75 290 ASN A CA 1
ATOM 2220 C C . ASN A 1 290 ? 3.563 6.355 17.350 1.00 95.75 290 ASN A C 1
ATOM 2222 O O . ASN A 1 290 ? 3.766 5.515 18.225 1.00 95.75 290 ASN A O 1
ATOM 2226 N N . SER A 1 291 ? 2.332 6.630 16.907 1.00 96.94 291 SER A N 1
ATOM 2227 C CA . SER A 1 291 ? 1.120 5.952 17.391 1.00 96.94 291 SER A CA 1
ATOM 2228 C C . SER A 1 291 ? 0.757 4.688 16.604 1.00 96.94 291 SER A C 1
ATOM 2230 O O . SER A 1 291 ? -0.146 3.968 17.021 1.00 96.94 291 SER A O 1
ATOM 2232 N N . PHE A 1 292 ? 1.424 4.377 15.487 1.00 97.75 292 PHE A N 1
ATOM 2233 C CA . PHE A 1 292 ? 0.963 3.319 14.576 1.00 97.75 292 PHE A CA 1
ATOM 2234 C C . PHE A 1 292 ? 1.010 1.933 15.225 1.00 97.75 292 PHE A C 1
ATOM 2236 O O . PHE A 1 292 ? 0.060 1.166 15.096 1.00 97.75 292 PHE A O 1
ATOM 2243 N N . ALA A 1 293 ? 2.072 1.616 15.970 1.00 97.88 293 ALA A N 1
ATOM 2244 C CA . ALA A 1 293 ? 2.183 0.319 16.638 1.00 97.88 293 ALA A CA 1
ATOM 2245 C C . ALA A 1 293 ? 1.085 0.101 17.689 1.00 97.88 293 ALA A C 1
ATOM 2247 O O . ALA A 1 293 ? 0.562 -1.005 17.820 1.00 97.88 293 ALA A O 1
ATOM 2248 N N . GLU A 1 294 ? 0.724 1.155 18.423 1.00 98.06 294 GLU A N 1
ATOM 2249 C CA . GLU A 1 294 ? -0.371 1.098 19.391 1.00 98.06 294 GLU A CA 1
ATOM 2250 C C . GLU A 1 294 ? -1.731 1.023 18.698 1.00 98.06 294 GLU A C 1
ATOM 2252 O O . GLU A 1 294 ? -2.596 0.260 19.115 1.00 98.06 294 GLU A O 1
ATOM 2257 N N . LEU A 1 295 ? -1.895 1.743 17.586 1.00 98.56 295 LEU A N 1
ATOM 2258 C CA . LEU A 1 295 ? -3.100 1.694 16.767 1.00 98.56 295 LEU A CA 1
ATOM 2259 C C . LEU A 1 295 ? -3.391 0.276 16.267 1.00 98.56 295 LEU A C 1
ATOM 2261 O O . LEU A 1 295 ? -4.510 -0.212 16.423 1.00 98.56 295 LEU A O 1
ATOM 2265 N N . GLY A 1 296 ? -2.383 -0.406 15.720 1.00 98.31 296 GLY A N 1
ATOM 2266 C CA . GLY A 1 296 ? -2.521 -1.795 15.287 1.00 98.31 296 GLY A CA 1
ATOM 2267 C C . GLY A 1 296 ? -2.881 -2.747 16.427 1.00 98.31 296 GLY A C 1
ATOM 2268 O O . GLY A 1 296 ? -3.748 -3.608 16.259 1.00 98.31 296 GLY A O 1
ATOM 2269 N N . LEU A 1 297 ? -2.259 -2.579 17.600 1.00 97.94 297 LEU A N 1
ATOM 2270 C CA . LEU A 1 297 ? -2.554 -3.385 18.788 1.00 97.94 297 LEU A CA 1
ATOM 2271 C C . LEU A 1 297 ? -4.006 -3.216 19.249 1.00 97.94 297 LEU A C 1
ATOM 2273 O O . LEU A 1 297 ? -4.711 -4.208 19.419 1.00 97.94 297 LEU A O 1
ATOM 2277 N N . GLU A 1 298 ? -4.458 -1.979 19.446 1.00 98.06 298 GLU A N 1
ATOM 2278 C CA . GLU A 1 298 ? -5.793 -1.697 19.988 1.00 98.06 298 GLU A CA 1
ATOM 2279 C C . GLU A 1 298 ? -6.896 -2.169 19.028 1.00 98.06 298 GLU A C 1
ATOM 2281 O O . GLU A 1 298 ? -7.871 -2.790 19.456 1.00 98.06 298 GLU A O 1
ATOM 2286 N N . ILE A 1 299 ? -6.720 -1.964 17.716 1.00 98.19 299 ILE A N 1
ATOM 2287 C CA . ILE A 1 299 ? -7.690 -2.433 16.716 1.00 98.19 299 ILE A CA 1
ATOM 2288 C C . ILE A 1 299 ? -7.705 -3.964 16.632 1.00 98.19 299 ILE A C 1
ATOM 2290 O O . ILE A 1 299 ? -8.779 -4.562 16.643 1.00 98.19 299 ILE A O 1
ATOM 2294 N N . SER A 1 300 ? -6.539 -4.616 16.560 1.00 97.06 300 SER A N 1
ATOM 2295 C CA . SER A 1 300 ? -6.489 -6.086 16.492 1.00 97.06 300 SER A CA 1
ATOM 2296 C C . SER A 1 300 ? -7.039 -6.746 17.756 1.00 97.06 300 SER A C 1
ATOM 2298 O O . SER A 1 300 ? -7.770 -7.729 17.667 1.00 97.06 300 SER A O 1
ATOM 2300 N N . THR A 1 301 ? -6.780 -6.165 18.928 1.00 96.62 301 THR A N 1
ATOM 2301 C CA . THR A 1 301 ? -7.368 -6.615 20.196 1.00 96.62 301 THR A CA 1
ATOM 2302 C C . THR A 1 301 ? -8.890 -6.513 20.164 1.00 96.62 301 THR A C 1
ATOM 2304 O O . THR A 1 301 ? -9.571 -7.453 20.568 1.00 96.62 301 THR A O 1
ATOM 2307 N N . TRP A 1 302 ? -9.430 -5.411 19.639 1.00 97.25 302 TRP A N 1
ATOM 2308 C CA . TRP A 1 302 ? -10.872 -5.224 19.512 1.00 97.25 302 TRP A CA 1
ATOM 2309 C C . TRP A 1 302 ? -11.521 -6.279 18.602 1.00 97.25 302 TRP A C 1
ATOM 2311 O O . TRP A 1 302 ? -12.501 -6.898 19.013 1.00 97.25 302 TRP A O 1
ATOM 2321 N N . PHE A 1 303 ? -10.950 -6.547 17.421 1.00 96.25 303 PHE A N 1
ATOM 2322 C CA . PHE A 1 303 ? -11.452 -7.587 16.506 1.00 96.25 303 PHE A CA 1
ATOM 2323 C C . PHE A 1 303 ? -11.288 -9.010 17.047 1.00 96.25 303 PHE A C 1
ATOM 2325 O O . PHE A 1 303 ? -12.058 -9.894 16.706 1.00 96.25 303 PHE A O 1
ATOM 2332 N N . ASN A 1 304 ? -10.303 -9.272 17.904 1.00 91.88 304 ASN A N 1
ATOM 2333 C CA . ASN A 1 304 ? -10.173 -10.593 18.525 1.00 91.88 304 ASN A CA 1
ATOM 2334 C C . ASN A 1 304 ? -11.251 -10.854 19.593 1.00 91.88 304 ASN A C 1
ATOM 2336 O O . ASN A 1 304 ? -11.513 -12.009 19.933 1.00 91.88 304 ASN A O 1
ATOM 2340 N N . GLN A 1 305 ? -11.861 -9.794 20.131 1.00 91.50 305 GLN A N 1
ATOM 2341 C CA . GLN A 1 305 ? -12.865 -9.856 21.196 1.00 91.50 305 GLN A CA 1
ATOM 2342 C C . GLN A 1 305 ? -14.318 -9.801 20.696 1.00 91.50 305 GLN A C 1
ATOM 2344 O O . GLN A 1 305 ? -15.214 -10.123 21.477 1.00 91.50 305 GLN A O 1
ATOM 2349 N N . ASN A 1 306 ? -14.568 -9.374 19.452 1.00 88.00 306 ASN A N 1
ATOM 2350 C CA . ASN A 1 306 ? -15.906 -9.091 18.907 1.00 88.00 306 ASN A CA 1
ATOM 2351 C C . ASN A 1 306 ? -16.065 -9.699 17.518 1.00 88.00 306 ASN A C 1
ATOM 2353 O O . ASN A 1 306 ? -17.143 -10.268 17.241 1.00 88.00 306 ASN A O 1
#